Protein AF-A0A4R0EH56-F1 (afdb_monomer)

Nearest PDB structures (foldseek):
  8k91-assembly1_C  TM=1.411E-01  e=9.476E+00  Meiothermus taiwanensis

Radius of gyration: 41.09 Å; Cα contacts (8 Å, |Δi|>4): 350; chains: 1; bounding box: 94×32×129 Å

pLDDT: mean 76.2, std 16.35, range [24.86, 93.75]

Structure (mmCIF, N/CA/C/O backbone):
data_AF-A0A4R0EH56-F1
#
_entry.id   AF-A0A4R0EH56-F1
#
loop_
_atom_site.group_PDB
_atom_site.id
_atom_site.type_symbol
_atom_site.label_atom_id
_atom_site.label_alt_id
_atom_site.label_comp_id
_atom_site.label_asym_id
_atom_site.label_entity_id
_atom_site.label_seq_id
_atom_site.pdbx_PDB_ins_code
_atom_site.Cartn_x
_atom_site.Cartn_y
_atom_site.Cartn_z
_atom_site.occupancy
_atom_site.B_iso_or_equiv
_atom_site.auth_seq_id
_atom_site.auth_comp_id
_atom_site.auth_asym_id
_atom_site.auth_atom_id
_atom_site.pdbx_PDB_model_num
ATOM 1 N N . MET A 1 1 ? 21.969 -3.344 -15.109 1.00 51.19 1 MET A N 1
ATOM 2 C CA . MET A 1 1 ? 21.146 -2.215 -14.640 1.00 51.19 1 MET A CA 1
ATOM 3 C C . MET A 1 1 ? 19.676 -2.593 -14.790 1.00 51.19 1 MET A C 1
ATOM 5 O O . MET A 1 1 ? 19.322 -3.182 -15.811 1.00 51.19 1 MET A O 1
ATOM 9 N N . THR A 1 2 ? 18.851 -2.315 -13.783 1.00 55.94 2 THR A N 1
ATOM 10 C CA . THR A 1 2 ? 17.400 -2.567 -13.771 1.00 55.94 2 THR A CA 1
ATOM 11 C C . THR A 1 2 ? 16.676 -1.237 -13.638 1.00 55.94 2 THR A C 1
ATOM 13 O O . THR A 1 2 ? 16.982 -0.470 -12.726 1.00 55.94 2 THR A O 1
ATOM 16 N N . CYS A 1 3 ? 15.717 -0.958 -14.518 1.00 57.75 3 CYS A N 1
ATOM 17 C CA . CYS A 1 3 ? 15.003 0.313 -14.531 1.00 57.75 3 CYS A CA 1
ATOM 18 C C . CYS A 1 3 ? 13.490 0.114 -14.465 1.00 57.75 3 CYS A C 1
ATOM 20 O O . CYS A 1 3 ? 12.947 -0.791 -15.097 1.00 57.75 3 CYS A O 1
ATOM 22 N N . LEU A 1 4 ? 12.807 0.979 -13.720 1.00 59.38 4 LEU A N 1
ATOM 23 C CA . LEU A 1 4 ? 11.354 0.958 -13.556 1.00 59.38 4 LEU A CA 1
ATOM 24 C C . LEU A 1 4 ? 10.725 2.174 -14.241 1.00 59.38 4 LEU A C 1
ATOM 26 O O . LEU A 1 4 ? 11.139 3.314 -14.003 1.00 59.38 4 LEU A O 1
ATOM 30 N N . VAL A 1 5 ? 9.6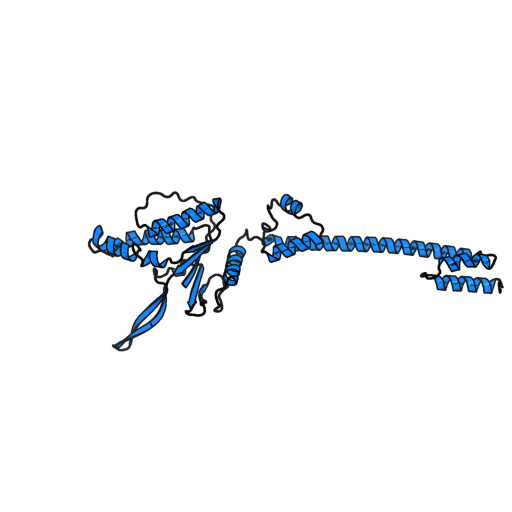96 1.939 -15.054 1.00 50.88 5 VAL A N 1
ATOM 31 C CA . VAL A 1 5 ? 8.868 2.987 -15.670 1.00 50.88 5 VAL A CA 1
ATOM 32 C C . VAL A 1 5 ? 7.534 3.083 -14.935 1.00 50.88 5 VAL A C 1
ATOM 34 O O . VAL A 1 5 ? 6.801 2.095 -14.850 1.00 50.88 5 VAL A O 1
ATOM 37 N N . ARG A 1 6 ? 7.189 4.280 -14.443 1.00 47.25 6 ARG A N 1
ATOM 38 C CA . ARG A 1 6 ? 5.833 4.587 -13.977 1.00 47.25 6 ARG A CA 1
ATOM 39 C C . ARG A 1 6 ? 4.971 5.029 -15.172 1.00 47.25 6 ARG A C 1
ATOM 41 O O . ARG A 1 6 ? 5.315 6.029 -15.799 1.00 47.25 6 ARG A O 1
ATOM 48 N N . PRO A 1 7 ? 3.850 4.353 -15.465 1.00 46.38 7 PRO A N 1
ATOM 49 C CA . PRO A 1 7 ? 2.963 4.757 -16.549 1.00 46.38 7 PRO A CA 1
ATOM 50 C C . PRO A 1 7 ? 2.202 6.056 -16.231 1.00 46.38 7 PRO A C 1
ATOM 52 O O . PRO A 1 7 ? 1.695 6.232 -15.117 1.00 46.38 7 PRO A O 1
ATOM 55 N N . PHE A 1 8 ? 2.069 6.954 -17.214 1.00 34.47 8 PHE A N 1
ATOM 56 C CA . PHE A 1 8 ? 1.194 8.130 -17.115 1.00 34.47 8 PHE A CA 1
ATOM 57 C C . PHE A 1 8 ? -0.261 7.698 -17.362 1.00 34.47 8 PHE A C 1
ATOM 59 O O . PHE A 1 8 ? -0.627 7.325 -18.475 1.00 34.47 8 PHE A O 1
ATOM 66 N N . ARG A 1 9 ? -1.110 7.711 -16.324 1.00 43.53 9 ARG A N 1
ATOM 67 C CA . ARG A 1 9 ? -2.535 7.353 -16.456 1.00 43.53 9 ARG A CA 1
ATOM 68 C C . ARG A 1 9 ? -3.323 8.514 -17.077 1.00 43.53 9 ARG A C 1
ATOM 70 O O . ARG A 1 9 ? -3.865 9.343 -16.354 1.00 43.53 9 ARG A O 1
ATOM 77 N N . SER A 1 10 ? -3.401 8.567 -18.405 1.00 30.28 10 SER A N 1
ATOM 78 C CA . SER A 1 10 ? -4.403 9.365 -19.128 1.00 30.28 10 SER A CA 1
ATOM 79 C C . SER A 1 10 ? -5.637 8.508 -19.468 1.00 30.28 10 SER A C 1
ATOM 81 O O . SER A 1 10 ? -5.535 7.276 -19.514 1.00 30.28 10 SER A O 1
ATOM 83 N N . PRO A 1 11 ? -6.826 9.109 -19.676 1.00 30.41 11 PRO A N 1
ATOM 84 C CA . PRO A 1 11 ? -7.985 8.369 -20.156 1.00 30.41 11 PRO A CA 1
ATOM 85 C C . PRO A 1 11 ? -7.694 7.813 -21.556 1.00 30.41 11 PRO A C 1
ATOM 87 O O . PRO A 1 11 ? -7.242 8.523 -22.452 1.00 30.41 11 PRO A O 1
ATOM 90 N N . VAL A 1 12 ? -7.926 6.509 -21.684 1.00 32.41 12 VAL A N 1
ATOM 91 C CA . VAL A 1 12 ? -7.619 5.627 -22.814 1.00 32.41 12 VAL A CA 1
ATOM 92 C C . VAL A 1 12 ? -7.843 6.292 -24.178 1.00 32.41 12 VAL A C 1
ATOM 94 O O . VAL A 1 12 ? -8.980 6.485 -24.602 1.00 32.41 12 VAL A O 1
ATOM 97 N N . SER A 1 13 ? -6.760 6.547 -24.916 1.00 26.34 13 SER A N 1
ATOM 98 C CA . SER A 1 13 ? -6.805 6.705 -26.369 1.00 26.34 13 SER A CA 1
ATOM 99 C C . SER A 1 13 ? -6.272 5.424 -27.016 1.00 26.34 13 SER A C 1
ATOM 101 O O . SER A 1 13 ? -5.099 5.066 -26.928 1.00 26.34 13 SER A O 1
ATOM 103 N N . THR A 1 14 ? -7.167 4.664 -27.641 1.00 27.64 14 THR A N 1
ATOM 104 C CA . THR A 1 14 ? -6.808 3.491 -28.445 1.00 27.64 14 THR A CA 1
ATOM 105 C C . THR A 1 14 ? -6.017 3.933 -29.673 1.00 27.64 14 THR A C 1
ATOM 107 O O . THR A 1 14 ? -6.591 4.444 -30.636 1.00 27.64 14 THR A O 1
ATOM 110 N N . ILE A 1 15 ? -4.704 3.714 -29.659 1.00 31.41 15 ILE A N 1
ATOM 111 C CA . ILE A 1 15 ? -3.846 3.893 -30.832 1.00 31.41 15 ILE A CA 1
ATOM 112 C C . ILE A 1 15 ? -4.080 2.696 -31.766 1.00 31.41 15 ILE A C 1
ATOM 114 O O . ILE A 1 15 ? -3.728 1.561 -31.442 1.00 31.41 15 ILE A O 1
ATOM 118 N N . LYS A 1 16 ? -4.713 2.930 -32.924 1.00 24.86 16 LYS A N 1
ATOM 119 C CA . LYS A 1 16 ? -4.847 1.915 -33.983 1.00 24.86 16 LYS A CA 1
ATOM 120 C C . LYS A 1 16 ? -3.478 1.656 -34.632 1.00 24.86 16 LYS A C 1
ATOM 122 O O . LYS A 1 16 ? -2.784 2.618 -34.959 1.00 24.86 16 LYS A O 1
ATOM 127 N N . PRO A 1 17 ? -3.100 0.393 -34.896 1.00 28.66 17 PRO A N 1
ATOM 128 C CA . PRO A 1 17 ? -1.851 0.079 -35.577 1.00 28.66 17 PRO A CA 1
ATOM 129 C C . PRO A 1 17 ? -2.003 0.330 -37.084 1.00 28.66 17 PRO A C 1
ATOM 131 O O . PRO A 1 17 ? -2.461 -0.540 -37.822 1.00 28.66 17 PRO A O 1
ATOM 134 N N . SER A 1 18 ? -1.633 1.518 -37.565 1.00 27.64 18 SER A N 1
ATOM 135 C CA . SER A 1 18 ? -1.493 1.780 -39.002 1.00 27.64 18 SER A CA 1
ATOM 136 C C . SER A 1 18 ? -0.032 1.649 -39.439 1.00 27.64 18 SER A C 1
ATOM 138 O O . SER A 1 18 ? 0.823 2.419 -39.011 1.00 27.64 18 SER A O 1
ATOM 140 N N . SER A 1 19 ? 0.208 0.647 -40.294 1.00 36.31 19 SER A N 1
ATOM 141 C CA . SER A 1 19 ? 1.318 0.493 -41.252 1.00 36.31 19 SER A CA 1
ATOM 142 C C . SER A 1 19 ? 2.729 0.893 -40.788 1.00 36.31 19 SER A C 1
ATOM 144 O O . SER A 1 19 ? 3.153 2.026 -41.000 1.00 36.31 19 SER A O 1
ATOM 146 N N . ILE A 1 20 ? 3.512 -0.059 -40.260 1.00 35.50 20 ILE A N 1
ATOM 147 C CA . ILE A 1 20 ? 4.963 0.124 -40.069 1.00 35.50 20 ILE A CA 1
ATOM 148 C C . ILE A 1 20 ? 5.715 -1.138 -40.512 1.00 35.50 20 ILE A C 1
ATOM 150 O O . ILE A 1 20 ? 5.535 -2.236 -39.973 1.00 35.50 20 ILE A O 1
ATOM 154 N N . SER A 1 21 ? 6.544 -0.976 -41.540 1.00 43.16 21 SER A N 1
ATOM 155 C CA . SER A 1 21 ? 7.542 -1.939 -42.001 1.00 43.16 21 SER A CA 1
ATOM 156 C C . SER A 1 21 ? 8.877 -1.602 -41.337 1.00 43.16 21 SER A C 1
ATOM 158 O O . SER A 1 21 ? 9.405 -0.540 -41.646 1.00 43.16 21 SER A O 1
ATOM 160 N N . SER A 1 22 ? 9.382 -2.465 -40.438 1.00 42.50 22 SER A N 1
ATOM 161 C CA . SER A 1 22 ? 10.806 -2.700 -40.081 1.00 42.50 22 SER A CA 1
ATOM 162 C C . SER A 1 22 ? 10.930 -3.635 -38.854 1.00 42.50 22 SER A C 1
ATOM 164 O O . SER A 1 22 ? 10.062 -3.617 -37.989 1.00 42.50 22 SER A O 1
ATOM 166 N N . SER A 1 23 ? 11.974 -4.484 -38.874 1.00 46.00 23 SER A N 1
ATOM 167 C CA . SER A 1 23 ? 12.509 -5.494 -37.918 1.00 46.00 23 SER A CA 1
ATOM 168 C C . SER A 1 23 ? 11.592 -6.294 -36.950 1.00 46.00 23 SER A C 1
ATOM 170 O O . SER A 1 23 ? 10.661 -5.806 -36.310 1.00 46.00 23 SER A O 1
ATOM 172 N N . ILE A 1 24 ? 11.911 -7.589 -36.796 1.00 47.19 24 ILE A N 1
ATOM 173 C CA . ILE A 1 24 ? 11.185 -8.563 -35.953 1.00 47.19 24 ILE A CA 1
ATOM 174 C C . ILE A 1 24 ? 11.234 -8.203 -34.459 1.00 47.19 24 ILE A C 1
ATOM 176 O O . ILE A 1 24 ? 10.255 -8.449 -33.756 1.00 47.19 24 ILE A O 1
ATOM 180 N N . ILE A 1 25 ? 12.320 -7.597 -33.971 1.00 48.44 25 ILE A N 1
ATOM 181 C CA . ILE A 1 25 ? 12.493 -7.258 -32.547 1.00 48.44 25 ILE A CA 1
ATOM 182 C C . ILE A 1 25 ? 11.561 -6.112 -32.151 1.00 48.44 25 ILE A C 1
ATOM 184 O O . ILE A 1 25 ? 10.775 -6.266 -31.214 1.00 48.44 25 ILE A O 1
ATOM 188 N N . PHE A 1 26 ? 11.549 -5.021 -32.925 1.00 46.97 26 PHE A N 1
ATOM 189 C CA . PHE A 1 26 ? 10.624 -3.906 -32.708 1.00 46.97 26 PHE A CA 1
ATOM 190 C C . PHE A 1 26 ? 9.174 -4.370 -32.760 1.00 46.97 26 PHE A C 1
ATOM 192 O O . PHE A 1 26 ? 8.401 -4.070 -31.853 1.00 46.97 26 PHE A O 1
ATOM 199 N N . ARG A 1 27 ? 8.806 -5.180 -33.762 1.00 53.34 27 ARG A N 1
ATOM 200 C CA . ARG A 1 27 ? 7.454 -5.750 -33.843 1.00 53.34 27 ARG A CA 1
ATOM 201 C C . ARG A 1 27 ? 7.127 -6.651 -32.665 1.00 53.34 27 ARG A C 1
ATOM 203 O O . ARG A 1 27 ? 6.012 -6.570 -32.174 1.00 53.34 27 ARG A O 1
ATOM 210 N N . THR A 1 28 ? 8.042 -7.500 -32.212 1.00 51.28 28 THR A N 1
ATOM 211 C CA . THR A 1 28 ? 7.757 -8.456 -31.133 1.00 51.28 28 THR A CA 1
ATOM 212 C C . THR A 1 28 ? 7.597 -7.741 -29.801 1.00 51.28 28 THR A C 1
ATOM 214 O O . THR A 1 28 ? 6.646 -8.028 -29.082 1.00 51.28 28 THR A O 1
ATOM 217 N N . VAL A 1 29 ? 8.445 -6.758 -29.492 1.00 52.50 29 VAL A N 1
ATOM 218 C CA . VAL A 1 29 ? 8.363 -6.039 -28.216 1.00 52.50 29 VAL A CA 1
ATOM 219 C C . VAL A 1 29 ? 7.243 -4.998 -28.228 1.00 52.50 29 VAL A C 1
ATOM 221 O O . VAL A 1 29 ? 6.456 -4.972 -27.288 1.00 52.50 29 VAL A O 1
ATOM 224 N N . LEU A 1 30 ? 7.059 -4.225 -29.307 1.00 52.34 30 LEU A N 1
ATOM 225 C CA . LEU A 1 30 ? 5.918 -3.303 -29.429 1.00 52.34 30 LEU A CA 1
ATOM 226 C C . LEU A 1 30 ? 4.586 -4.050 -29.455 1.00 52.34 30 LEU A C 1
ATOM 228 O O . LEU A 1 30 ? 3.628 -3.609 -28.825 1.00 52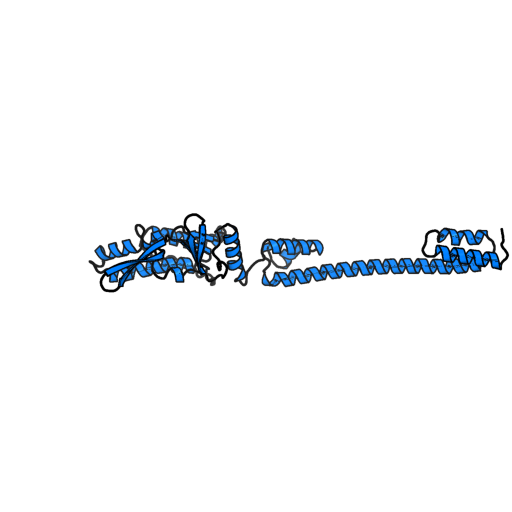.34 30 LEU A O 1
ATOM 232 N N . ARG A 1 31 ? 4.512 -5.200 -30.139 1.00 52.78 31 ARG A N 1
ATOM 233 C CA . ARG A 1 31 ? 3.318 -6.050 -30.103 1.00 52.78 31 ARG A CA 1
ATOM 234 C C . ARG A 1 31 ? 3.138 -6.643 -28.718 1.00 52.78 31 ARG A C 1
ATOM 236 O O . ARG A 1 31 ? 2.013 -6.634 -28.263 1.00 52.78 31 ARG A O 1
ATOM 243 N N . SER A 1 32 ? 4.182 -7.075 -28.016 1.00 49.53 32 SER A N 1
ATOM 244 C CA . SER A 1 32 ? 4.057 -7.550 -26.632 1.00 49.53 32 SER A CA 1
ATOM 245 C C . SER A 1 32 ? 3.608 -6.448 -25.674 1.00 49.53 32 SER A C 1
ATOM 247 O O . SER A 1 32 ? 2.714 -6.699 -24.878 1.00 49.53 32 SER A O 1
ATOM 249 N N . ILE A 1 33 ? 4.125 -5.222 -25.771 1.00 52.16 33 ILE A N 1
ATOM 250 C CA . ILE A 1 33 ? 3.709 -4.082 -24.934 1.00 52.16 33 ILE A CA 1
ATOM 251 C C . ILE A 1 33 ? 2.271 -3.661 -25.270 1.00 52.16 33 ILE A C 1
ATOM 253 O O . ILE A 1 33 ? 1.435 -3.541 -24.376 1.00 52.16 33 ILE A O 1
ATOM 257 N N . SER A 1 34 ? 1.948 -3.515 -26.558 1.00 49.22 34 SER A N 1
ATOM 258 C CA . SER A 1 34 ? 0.603 -3.164 -27.029 1.00 49.22 34 SER A CA 1
ATOM 259 C C . SER A 1 34 ? -0.420 -4.249 -26.669 1.00 49.22 34 SER A C 1
ATOM 261 O O . SER A 1 34 ? -1.447 -3.950 -26.064 1.00 49.22 34 SER A O 1
ATOM 263 N N . VAL A 1 35 ? -0.102 -5.523 -26.923 1.00 48.88 35 VAL A N 1
ATOM 264 C CA . VAL A 1 35 ? -0.938 -6.679 -26.567 1.00 48.88 35 VAL A CA 1
ATOM 265 C C . VAL A 1 35 ? -1.058 -6.831 -25.057 1.00 48.88 35 VAL A C 1
ATOM 267 O O . VAL A 1 35 ? -2.138 -7.184 -24.609 1.00 48.88 35 VAL A O 1
ATOM 270 N N . SER A 1 36 ? -0.027 -6.545 -24.259 1.00 43.75 36 SER A N 1
ATOM 271 C CA . SER A 1 36 ? -0.112 -6.604 -22.790 1.00 43.75 36 SER A CA 1
ATOM 272 C C . SER A 1 36 ? -0.978 -5.479 -22.227 1.00 43.75 36 SER A C 1
ATOM 274 O O . SER A 1 36 ? -1.782 -5.724 -21.333 1.00 43.75 36 SER A O 1
ATOM 276 N N . SER A 1 37 ? -0.900 -4.274 -22.800 1.00 44.66 37 SER A N 1
ATOM 277 C CA . SER A 1 37 ? -1.761 -3.149 -22.416 1.00 44.66 37 SER A CA 1
ATOM 278 C C . SER A 1 37 ? -3.232 -3.419 -22.780 1.00 44.66 37 SER A C 1
ATOM 280 O O . SER A 1 37 ? -4.123 -3.171 -21.973 1.00 44.66 37 SER A O 1
ATOM 282 N N . THR A 1 38 ? -3.507 -4.038 -23.938 1.00 37.12 38 THR A N 1
ATOM 283 C CA . THR A 1 38 ? -4.860 -4.507 -24.305 1.00 37.12 38 THR A CA 1
ATOM 284 C C . THR A 1 38 ? -5.299 -5.739 -23.497 1.00 37.12 38 THR A C 1
ATOM 286 O O . THR A 1 38 ? -6.466 -5.854 -23.135 1.00 37.12 38 THR A O 1
ATOM 289 N N . ARG A 1 39 ? -4.382 -6.653 -23.153 1.00 33.47 39 ARG A N 1
ATOM 290 C CA . ARG A 1 39 ? -4.655 -7.844 -22.330 1.00 33.47 39 ARG A CA 1
ATOM 291 C C . ARG A 1 39 ? -4.795 -7.536 -20.850 1.00 33.47 39 ARG A C 1
ATOM 293 O O . ARG A 1 39 ? -5.360 -8.369 -20.160 1.00 33.47 39 ARG A O 1
ATOM 300 N N . ARG A 1 40 ? -4.388 -6.372 -20.341 1.00 39.69 40 ARG A N 1
ATOM 301 C CA . ARG A 1 40 ? -4.776 -5.944 -18.987 1.00 39.69 40 ARG A CA 1
ATOM 302 C C . ARG A 1 40 ? -6.302 -5.933 -18.834 1.00 39.69 40 ARG A C 1
ATOM 304 O O . ARG A 1 40 ? -6.804 -6.323 -17.789 1.00 39.69 40 ARG A O 1
ATOM 311 N N . ALA A 1 41 ? -7.026 -5.598 -19.904 1.00 39.50 41 ALA A N 1
ATOM 312 C CA . ALA A 1 41 ? -8.485 -5.658 -19.940 1.00 39.50 41 ALA A CA 1
ATOM 313 C C . ALA A 1 41 ? -9.061 -7.091 -20.024 1.00 39.50 41 ALA A C 1
ATOM 315 O O . ALA A 1 41 ? -10.264 -7.254 -19.871 1.00 39.50 41 ALA A O 1
ATOM 316 N N . ILE A 1 42 ? -8.236 -8.120 -20.280 1.00 32.38 42 ILE A N 1
ATOM 317 C CA . ILE A 1 42 ? -8.688 -9.498 -20.572 1.00 32.38 42 ILE A CA 1
ATOM 318 C C . ILE A 1 42 ? -8.088 -10.552 -19.610 1.00 32.38 42 ILE A C 1
ATOM 320 O O . ILE A 1 42 ? -8.739 -11.547 -19.322 1.00 32.38 42 ILE A O 1
ATOM 324 N N . LEU A 1 43 ? -6.862 -10.361 -19.108 1.00 37.56 43 LEU A N 1
ATOM 325 C CA . LEU A 1 43 ? -6.073 -11.332 -18.326 1.00 37.56 43 LEU A CA 1
ATOM 326 C C . LEU A 1 43 ? -5.494 -10.759 -17.014 1.00 37.56 43 LEU A C 1
ATOM 328 O O . LEU A 1 43 ? -4.842 -11.490 -16.278 1.00 37.56 43 LEU A O 1
ATOM 332 N N . GLY A 1 44 ? -5.688 -9.468 -16.717 1.00 50.88 44 GLY A N 1
ATOM 333 C CA . GLY A 1 44 ? -5.353 -8.888 -15.406 1.00 50.88 44 GLY A CA 1
ATOM 334 C C . GLY A 1 44 ? -3.864 -8.671 -15.092 1.00 50.88 44 GLY A C 1
ATOM 335 O O . GLY A 1 44 ? -3.537 -8.331 -13.960 1.00 50.88 44 GLY A O 1
ATOM 336 N N . TYR A 1 45 ? -2.944 -8.821 -16.053 1.00 55.16 45 TYR A N 1
ATOM 337 C CA . TYR A 1 45 ? -1.517 -8.563 -15.805 1.00 55.16 45 TYR A CA 1
ATOM 338 C C . TYR A 1 45 ? -1.246 -7.084 -15.478 1.00 55.16 45 TYR A C 1
ATOM 340 O O . TYR A 1 45 ? -1.625 -6.188 -16.236 1.00 55.16 45 TYR A O 1
ATOM 348 N N . THR A 1 46 ? -0.560 -6.831 -14.361 1.00 66.62 46 THR A N 1
ATOM 349 C CA . THR A 1 46 ? -0.259 -5.482 -13.841 1.00 66.62 46 THR A CA 1
ATOM 350 C C . THR A 1 46 ? 1.182 -5.032 -14.097 1.00 66.62 46 THR A C 1
ATOM 352 O O . THR A 1 46 ? 1.440 -3.826 -14.143 1.00 66.62 46 THR A O 1
ATOM 355 N N . THR A 1 47 ? 2.098 -5.983 -14.315 1.00 75.19 47 THR A N 1
ATOM 356 C CA . THR A 1 47 ? 3.542 -5.745 -14.459 1.00 75.19 47 THR A CA 1
ATOM 357 C C . THR A 1 47 ? 4.138 -6.605 -15.575 1.00 75.19 47 THR A C 1
ATOM 359 O O . THR A 1 47 ? 3.799 -7.781 -15.700 1.00 75.19 47 THR A O 1
ATOM 362 N N . VAL A 1 48 ? 5.047 -6.034 -16.369 1.00 82.44 48 VAL A N 1
ATOM 363 C CA . VAL A 1 48 ? 5.845 -6.729 -17.393 1.00 82.44 48 VAL A CA 1
ATOM 364 C C . VAL A 1 48 ? 7.330 -6.503 -17.131 1.00 82.44 48 VAL A C 1
ATOM 366 O O . VAL A 1 48 ? 7.746 -5.390 -16.813 1.00 82.44 48 VAL A O 1
ATOM 369 N N . ILE A 1 49 ? 8.127 -7.560 -17.295 1.00 84.06 49 ILE A N 1
ATOM 370 C CA . ILE A 1 49 ? 9.588 -7.505 -17.225 1.00 84.06 49 ILE A CA 1
ATOM 371 C C . ILE A 1 49 ? 10.151 -7.703 -18.636 1.00 84.06 49 ILE A C 1
ATOM 373 O O . ILE A 1 49 ? 9.833 -8.693 -19.295 1.00 84.06 49 ILE A O 1
ATOM 377 N N . LEU A 1 50 ? 10.968 -6.760 -19.105 1.00 84.00 50 LEU A N 1
ATOM 378 C CA . LEU A 1 50 ? 11.681 -6.816 -20.380 1.00 84.00 50 LEU A CA 1
ATOM 379 C C . LEU A 1 50 ? 13.170 -7.046 -20.118 1.00 84.00 50 LEU A C 1
ATOM 381 O O . LEU A 1 50 ? 13.899 -6.114 -19.777 1.00 84.00 50 LEU A O 1
ATOM 385 N N . ASP A 1 51 ? 13.612 -8.286 -20.302 1.00 83.44 51 ASP A N 1
ATOM 386 C CA . ASP A 1 51 ? 15.008 -8.687 -20.142 1.00 83.44 51 ASP A CA 1
ATOM 387 C C . ASP A 1 51 ? 15.583 -9.186 -21.479 1.00 83.44 51 ASP A C 1
ATOM 389 O O . ASP A 1 51 ? 15.208 -10.255 -21.953 1.00 83.44 51 ASP A O 1
ATOM 393 N N . SER A 1 52 ? 16.422 -8.436 -22.201 1.00 82.44 52 SER A N 1
ATOM 394 C CA . SER A 1 52 ? 16.927 -7.073 -21.947 1.00 82.44 52 SER A CA 1
ATOM 395 C C . SER A 1 52 ? 16.697 -6.162 -23.148 1.00 82.44 52 SER A C 1
ATOM 397 O O . SER A 1 52 ? 16.716 -6.608 -24.300 1.00 82.44 52 SER A O 1
ATOM 399 N N . ILE A 1 53 ? 16.554 -4.860 -22.896 1.00 86.69 53 ILE A N 1
ATOM 400 C CA . ILE A 1 53 ? 16.342 -3.866 -23.960 1.00 86.69 53 ILE A CA 1
ATOM 401 C C . ILE A 1 53 ? 17.623 -3.537 -24.737 1.00 86.69 53 ILE A C 1
ATOM 403 O O . ILE A 1 53 ? 17.563 -2.873 -25.764 1.00 86.69 53 ILE A O 1
ATOM 407 N N . THR A 1 54 ? 18.792 -4.011 -24.299 1.00 84.94 54 THR A N 1
ATOM 408 C CA . THR A 1 54 ? 20.071 -3.799 -25.003 1.00 84.94 54 THR A CA 1
ATOM 409 C C . THR A 1 54 ? 20.026 -4.306 -26.450 1.00 84.94 54 THR A C 1
ATOM 411 O O . THR A 1 54 ? 20.585 -3.676 -27.345 1.00 84.94 54 THR A O 1
ATOM 414 N N . HIS A 1 55 ? 19.295 -5.395 -26.708 1.00 83.50 55 HIS A N 1
ATOM 415 C CA . HIS A 1 55 ? 19.174 -5.979 -28.046 1.00 83.50 55 HIS A CA 1
ATOM 416 C C . HIS A 1 55 ? 18.444 -5.077 -29.050 1.00 83.50 55 HIS A C 1
ATOM 418 O O . HIS A 1 55 ? 18.669 -5.206 -30.249 1.00 83.50 55 HIS A O 1
ATOM 424 N N . GLU A 1 56 ? 17.596 -4.158 -28.585 1.00 87.31 56 GLU A N 1
ATOM 425 C CA . GLU A 1 56 ? 16.942 -3.179 -29.460 1.00 87.31 56 GLU A CA 1
ATOM 426 C C . GLU A 1 56 ? 17.944 -2.151 -30.014 1.00 87.31 56 GLU A C 1
ATOM 428 O O . GLU A 1 56 ? 17.774 -1.669 -31.135 1.00 87.31 56 GLU A O 1
ATOM 433 N N . TRP A 1 57 ? 19.035 -1.881 -29.292 1.00 86.12 57 TRP A N 1
ATOM 434 C CA . TRP A 1 57 ? 20.054 -0.919 -29.703 1.00 86.12 57 TRP A CA 1
ATOM 435 C C . TRP A 1 57 ? 21.225 -1.567 -30.437 1.00 86.12 57 TRP A C 1
ATOM 437 O O . TRP A 1 57 ? 21.484 -1.223 -31.592 1.00 86.12 57 TRP A O 1
ATOM 447 N N . SER A 1 58 ? 21.916 -2.512 -29.790 1.00 84.12 58 SER A N 1
ATOM 448 C CA . SER A 1 58 ? 23.147 -3.134 -30.304 1.00 84.12 58 SER A CA 1
ATOM 449 C C . SER A 1 58 ? 22.984 -4.582 -30.773 1.00 84.12 58 SER A C 1
ATOM 451 O O . SER A 1 58 ? 23.954 -5.180 -31.235 1.00 84.12 58 SER A O 1
ATOM 453 N N . GLY A 1 59 ? 21.784 -5.156 -30.659 1.00 80.94 59 GLY A N 1
ATOM 454 C CA . GLY A 1 59 ? 21.502 -6.517 -31.113 1.00 80.94 59 GLY A CA 1
ATOM 455 C C . GLY A 1 59 ? 21.318 -6.634 -32.628 1.00 80.94 59 GLY A C 1
ATOM 456 O O . GLY A 1 59 ? 21.264 -5.640 -33.354 1.00 80.94 59 GLY A O 1
ATOM 457 N N . VAL A 1 60 ? 21.170 -7.879 -33.089 1.00 76.38 60 VAL A N 1
ATOM 458 C CA . VAL A 1 60 ? 20.915 -8.194 -34.501 1.00 76.38 60 VAL A CA 1
ATOM 459 C C . VAL A 1 60 ? 19.568 -7.618 -34.929 1.00 76.38 60 VAL A C 1
ATOM 461 O O . VAL A 1 60 ? 18.534 -7.943 -34.347 1.00 76.38 60 VAL A O 1
ATOM 464 N N . GLY A 1 61 ? 19.563 -6.765 -35.948 1.00 77.56 61 GLY A N 1
ATOM 465 C CA . GLY A 1 61 ? 18.390 -5.992 -36.347 1.00 77.56 61 GLY A CA 1
ATOM 466 C C . GLY A 1 61 ? 18.003 -4.893 -35.352 1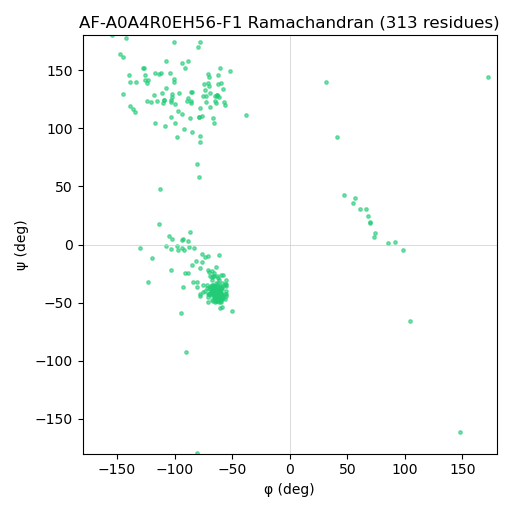.00 77.56 61 GLY A C 1
ATOM 467 O O . GLY A 1 61 ? 16.857 -4.449 -35.381 1.00 77.56 61 GLY A O 1
ATOM 468 N N . GLY A 1 62 ? 18.915 -4.477 -34.472 1.00 81.81 62 GLY A N 1
ATOM 469 C CA . GLY A 1 62 ? 18.774 -3.308 -33.608 1.00 81.81 62 GLY A CA 1
ATOM 470 C C . GLY A 1 62 ? 19.101 -1.997 -34.328 1.00 81.81 62 GLY A C 1
ATOM 471 O O . GLY A 1 62 ? 19.443 -1.975 -35.514 1.00 81.81 62 GLY A O 1
ATOM 472 N N . CYS A 1 63 ? 19.010 -0.883 -33.604 1.00 84.69 63 CYS A N 1
ATOM 473 C CA . CYS A 1 63 ? 19.209 0.459 -34.155 1.00 84.69 63 CYS A CA 1
ATOM 474 C C . CYS A 1 63 ? 20.561 0.625 -34.868 1.00 84.69 63 CYS A C 1
ATOM 476 O O . CYS A 1 63 ? 20.605 1.193 -35.960 1.00 84.69 63 CYS A O 1
ATOM 478 N N . LEU A 1 64 ? 21.656 0.108 -34.298 1.00 85.12 64 LEU A N 1
ATOM 479 C CA . LEU A 1 64 ? 22.994 0.253 -34.885 1.00 85.12 64 LEU A CA 1
ATOM 480 C C . LEU A 1 64 ? 23.135 -0.478 -36.229 1.00 85.12 64 LEU A C 1
ATOM 482 O O . LEU A 1 64 ? 23.663 0.095 -37.183 1.00 85.12 64 LEU A O 1
ATOM 486 N N . GLU A 1 65 ? 22.622 -1.706 -36.337 1.00 85.56 65 GLU A N 1
ATOM 487 C CA . GLU A 1 65 ? 22.638 -2.454 -37.600 1.00 85.56 65 GLU A CA 1
ATOM 488 C C . GLU A 1 65 ? 21.698 -1.841 -38.642 1.00 85.56 65 GLU A C 1
ATOM 490 O O . GLU A 1 65 ? 22.039 -1.797 -39.825 1.00 85.56 65 GLU A O 1
ATOM 495 N N . MET A 1 66 ? 20.538 -1.317 -38.227 1.00 83.81 66 MET A N 1
ATOM 496 C CA . MET A 1 66 ? 19.634 -0.612 -39.141 1.00 83.81 66 MET A CA 1
ATOM 497 C C . MET A 1 66 ? 20.285 0.636 -39.731 1.00 83.81 66 MET A C 1
AT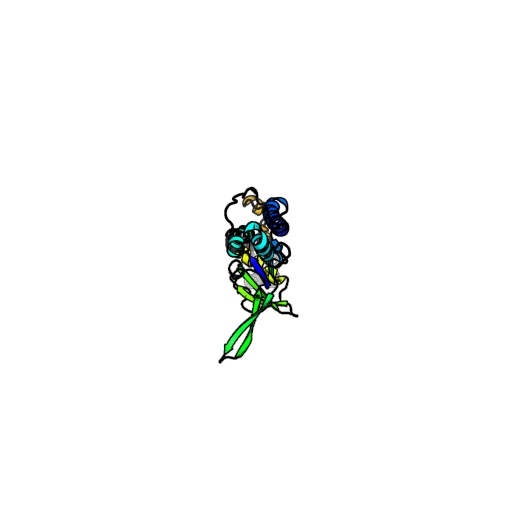OM 499 O O . MET A 1 66 ? 20.164 0.873 -40.933 1.00 83.81 66 MET A O 1
ATOM 503 N N . VAL A 1 67 ? 20.994 1.419 -38.912 1.00 85.25 67 VAL A N 1
ATOM 504 C CA . VAL A 1 67 ? 21.729 2.597 -39.388 1.00 85.25 67 VAL A CA 1
ATOM 505 C C . VAL A 1 67 ? 22.806 2.195 -40.393 1.00 85.25 67 VAL A C 1
ATOM 507 O O . VAL A 1 67 ? 22.911 2.829 -41.443 1.00 85.25 67 VAL A O 1
ATOM 510 N N . ASP A 1 68 ? 23.572 1.137 -40.116 1.00 84.88 68 ASP A N 1
ATOM 511 C CA . ASP A 1 68 ? 24.616 0.650 -41.026 1.00 84.88 68 ASP A CA 1
ATOM 512 C C . ASP A 1 68 ? 24.029 0.128 -42.351 1.00 84.88 68 ASP A C 1
ATOM 514 O O . ASP A 1 68 ? 24.494 0.496 -43.433 1.00 84.88 68 ASP A O 1
ATOM 518 N N . ALA A 1 69 ? 22.946 -0.652 -42.292 1.00 83.25 69 ALA A N 1
ATOM 519 C CA . ALA A 1 69 ? 22.263 -1.179 -43.472 1.00 83.25 69 ALA A CA 1
ATOM 520 C C . ALA A 1 69 ? 21.632 -0.069 -44.334 1.00 83.25 69 ALA A C 1
ATOM 522 O O . ALA A 1 69 ? 21.786 -0.061 -45.560 1.00 83.25 69 ALA A O 1
ATOM 523 N N . LEU A 1 70 ? 20.952 0.898 -43.710 1.00 81.94 70 LEU A N 1
ATOM 524 C CA . LEU A 1 70 ? 20.364 2.051 -44.401 1.00 81.94 70 LEU A CA 1
ATOM 525 C C . LEU A 1 70 ? 21.441 2.980 -44.964 1.00 81.94 70 LEU A C 1
ATOM 527 O O . LEU A 1 70 ? 21.287 3.487 -46.079 1.00 81.94 70 LEU A O 1
ATOM 531 N N . GLY A 1 71 ? 22.533 3.164 -44.221 1.00 80.12 71 GLY A N 1
ATOM 532 C CA . GLY A 1 71 ? 23.711 3.908 -44.646 1.00 80.12 71 GLY A CA 1
ATOM 533 C C . GLY A 1 71 ? 24.324 3.302 -45.903 1.00 80.12 71 GLY A C 1
ATOM 534 O O . GLY A 1 71 ? 24.458 4.003 -46.903 1.00 80.12 71 GLY A O 1
ATOM 535 N N . LYS A 1 72 ? 24.627 1.999 -45.902 1.00 78.88 72 LYS A N 1
ATOM 536 C CA . LYS A 1 72 ? 25.219 1.285 -47.052 1.00 78.88 72 LYS A CA 1
ATOM 537 C C . LYS A 1 72 ? 24.273 1.172 -48.250 1.00 78.88 72 LYS A C 1
ATOM 539 O O . LYS A 1 72 ? 24.731 1.232 -49.387 1.00 78.88 72 LYS A O 1
ATOM 544 N N . GLY A 1 73 ? 22.972 1.019 -48.007 1.00 80.19 73 GLY A N 1
ATOM 545 C CA . GLY A 1 73 ? 21.953 0.885 -49.048 1.00 80.19 73 GLY A CA 1
ATOM 546 C C . GLY A 1 73 ? 21.366 2.225 -49.497 1.00 80.19 73 GLY A C 1
ATOM 547 O O . GLY A 1 73 ? 21.869 2.876 -50.413 1.00 80.19 73 GLY A O 1
ATOM 548 N N . LYS A 1 74 ? 20.258 2.622 -48.854 1.00 73.50 74 LYS A N 1
ATOM 549 C CA . LYS A 1 74 ? 19.378 3.742 -49.248 1.00 73.50 74 LYS A CA 1
ATOM 550 C C . LYS A 1 74 ? 20.109 5.086 -49.321 1.00 73.50 74 LYS A C 1
ATOM 552 O O . LYS A 1 74 ? 19.816 5.887 -50.205 1.00 73.50 74 LYS A O 1
ATOM 557 N N . PHE A 1 75 ? 21.059 5.325 -48.418 1.00 76.56 75 PHE A N 1
ATOM 558 C CA . PHE A 1 75 ? 21.738 6.615 -48.279 1.00 76.56 75 PHE A CA 1
ATOM 559 C C . PHE A 1 75 ? 23.170 6.645 -48.842 1.00 76.56 75 PHE A C 1
ATOM 561 O O . PHE A 1 75 ? 23.852 7.656 -48.679 1.00 76.56 75 PHE A O 1
ATOM 568 N N . LYS A 1 76 ? 23.622 5.584 -49.533 1.00 76.31 76 LYS A N 1
ATOM 569 C CA . LYS A 1 76 ? 24.913 5.514 -50.258 1.00 76.31 76 LYS A CA 1
ATOM 570 C C . LYS A 1 76 ? 26.133 6.018 -49.458 1.00 76.31 76 LYS A C 1
ATOM 572 O O . LYS A 1 76 ? 26.977 6.736 -49.983 1.00 76.31 76 LYS A O 1
ATOM 577 N N . GLY A 1 77 ? 26.216 5.663 -48.181 1.00 70.56 77 GLY A N 1
ATOM 578 C CA . GLY A 1 77 ? 27.290 6.044 -47.260 1.00 70.56 77 GLY A CA 1
ATOM 579 C C . GLY A 1 77 ? 26.970 7.231 -46.348 1.00 70.56 77 GLY A C 1
ATOM 580 O O . GLY A 1 77 ? 27.767 7.531 -45.464 1.00 70.56 77 GLY A O 1
ATOM 581 N N . ASN A 1 78 ? 25.815 7.892 -46.499 1.00 76.88 78 ASN A N 1
ATOM 582 C CA . ASN A 1 78 ? 25.409 8.961 -45.588 1.00 76.88 78 ASN A CA 1
ATOM 583 C C . ASN A 1 78 ? 24.709 8.410 -44.333 1.00 76.88 78 ASN A C 1
ATOM 585 O O . ASN A 1 78 ? 23.496 8.191 -44.308 1.00 76.88 78 ASN A O 1
ATOM 589 N N . THR A 1 79 ? 25.478 8.257 -43.259 1.00 72.81 79 THR A N 1
ATOM 590 C CA . THR A 1 79 ? 24.990 7.807 -41.948 1.00 72.81 79 THR A CA 1
ATOM 591 C C . THR A 1 79 ? 24.024 8.803 -41.302 1.00 72.81 79 THR A C 1
ATOM 593 O O . THR A 1 79 ? 23.151 8.399 -40.540 1.00 72.81 79 THR A O 1
ATOM 596 N N . TRP A 1 80 ? 24.120 10.100 -41.622 1.00 74.69 80 TRP A N 1
ATOM 597 C CA . TRP A 1 80 ? 23.241 11.129 -41.052 1.00 74.69 80 TRP A CA 1
ATOM 598 C C . TRP A 1 80 ? 21.791 10.973 -41.530 1.00 74.69 80 TRP A C 1
ATOM 600 O O . TRP A 1 80 ? 20.860 11.071 -40.734 1.00 74.69 80 TRP A O 1
ATOM 610 N N . GLY A 1 81 ? 21.601 10.639 -42.811 1.00 76.81 81 GLY A N 1
ATOM 611 C CA . GLY A 1 81 ? 20.283 10.316 -43.368 1.00 76.81 81 GLY A CA 1
ATOM 612 C C . GLY A 1 81 ? 19.699 9.011 -42.820 1.00 76.81 81 GLY A C 1
ATOM 613 O O . GLY A 1 81 ? 18.492 8.899 -42.661 1.00 76.81 81 GLY A O 1
ATOM 614 N N . ALA A 1 82 ? 20.536 8.039 -42.454 1.00 82.06 82 ALA A N 1
ATOM 615 C CA . ALA A 1 82 ? 20.062 6.803 -41.832 1.00 82.06 82 ALA A CA 1
ATOM 616 C C . ALA A 1 82 ? 19.502 7.036 -40.414 1.00 82.06 82 ALA A C 1
ATOM 618 O O . ALA A 1 82 ? 18.491 6.440 -40.038 1.00 82.06 82 ALA A O 1
ATOM 619 N N . TRP A 1 83 ? 20.095 7.953 -39.642 1.00 84.25 83 TRP A N 1
ATOM 620 C CA . TRP A 1 83 ? 19.606 8.297 -38.302 1.00 84.25 83 TRP A CA 1
ATOM 621 C C . TRP A 1 83 ? 18.237 8.981 -38.298 1.00 84.25 83 TRP A C 1
ATOM 623 O O . TRP A 1 83 ? 17.510 8.836 -37.311 1.00 84.25 83 TRP A O 1
ATOM 633 N N . SER A 1 84 ? 17.855 9.690 -39.367 1.00 84.44 84 SER A N 1
ATOM 634 C CA . SER A 1 84 ? 16.531 10.325 -39.448 1.00 84.44 84 SER A CA 1
ATOM 635 C C . SER A 1 84 ? 15.387 9.309 -39.544 1.00 84.44 84 SER A C 1
ATOM 637 O O . SER A 1 84 ? 14.273 9.627 -39.141 1.00 84.44 84 SER A O 1
ATOM 639 N N . GLU A 1 85 ? 15.669 8.084 -39.997 1.00 82.44 85 GLU A N 1
ATOM 640 C CA . GLU A 1 85 ? 14.701 6.980 -40.092 1.00 82.44 85 GLU A CA 1
ATOM 641 C C . GLU A 1 85 ? 14.707 6.097 -38.832 1.00 82.44 85 GLU A C 1
ATOM 643 O O . GLU A 1 85 ? 13.657 5.649 -38.379 1.00 82.44 85 GLU A O 1
ATOM 648 N N . VAL A 1 86 ? 15.877 5.875 -38.219 1.00 85.31 86 VAL A N 1
ATOM 649 C CA . VAL A 1 86 ? 16.011 4.996 -37.039 1.00 85.31 86 VAL A CA 1
ATOM 650 C C . VAL A 1 86 ? 15.613 5.697 -35.737 1.00 85.31 86 VAL A C 1
ATOM 652 O O . VAL A 1 86 ? 14.995 5.084 -34.867 1.00 85.31 86 VAL A O 1
ATOM 655 N N . THR A 1 87 ? 15.908 6.994 -35.593 1.00 86.31 87 THR A N 1
ATOM 656 C CA . THR A 1 87 ? 15.570 7.746 -34.369 1.00 86.31 87 THR A CA 1
ATOM 657 C C . THR A 1 87 ? 14.061 7.749 -34.072 1.00 86.31 87 THR A C 1
ATOM 659 O O . THR A 1 87 ? 13.697 7.536 -32.913 1.00 86.31 87 THR A O 1
ATOM 662 N N . PRO A 1 88 ? 13.161 7.945 -35.060 1.00 87.38 88 PRO A N 1
ATOM 663 C CA . PRO A 1 88 ? 11.722 7.813 -34.844 1.00 87.38 88 PRO A CA 1
ATOM 664 C C . PRO A 1 88 ? 11.283 6.418 -34.389 1.00 87.38 88 PRO A C 1
ATOM 666 O O . PRO A 1 88 ? 10.392 6.328 -33.549 1.00 87.38 88 PRO A O 1
ATOM 669 N N . GLU A 1 89 ? 11.883 5.340 -34.902 1.00 83.38 89 GLU A N 1
ATOM 670 C CA . GLU A 1 89 ? 11.537 3.973 -34.483 1.00 83.38 89 GLU A CA 1
ATOM 671 C C . GLU A 1 89 ? 11.940 3.727 -33.026 1.00 83.38 89 GLU A C 1
ATOM 673 O O . GLU A 1 89 ? 11.091 3.342 -32.222 1.00 83.38 89 GLU A O 1
ATOM 678 N N . HIS A 1 90 ? 13.177 4.065 -32.649 1.00 86.88 90 HIS A N 1
ATOM 679 C CA . HIS A 1 90 ? 13.626 4.006 -31.253 1.00 86.88 90 HIS A CA 1
ATOM 680 C C . HIS A 1 90 ? 12.709 4.826 -30.334 1.00 86.88 90 HIS A C 1
ATOM 682 O O . HIS A 1 90 ? 12.267 4.352 -29.289 1.00 86.88 90 HIS A O 1
ATOM 688 N N . ARG A 1 91 ? 12.329 6.039 -30.754 1.00 85.94 91 ARG A N 1
ATOM 689 C CA . ARG A 1 91 ? 11.401 6.879 -29.989 1.00 85.94 91 ARG A CA 1
ATOM 690 C C . ARG A 1 91 ? 10.029 6.226 -29.821 1.00 85.94 91 ARG A C 1
ATOM 692 O O . ARG A 1 91 ? 9.507 6.252 -28.716 1.00 85.94 91 ARG A O 1
ATOM 699 N N . LYS A 1 92 ? 9.469 5.587 -30.856 1.00 84.75 92 LYS A N 1
ATOM 700 C CA . LYS A 1 92 ? 8.206 4.830 -30.733 1.00 84.75 92 LYS A CA 1
ATOM 701 C C . LYS A 1 92 ? 8.314 3.702 -29.711 1.00 84.75 92 LYS A C 1
ATOM 703 O O . LYS A 1 92 ? 7.347 3.438 -29.003 1.00 84.75 92 LYS A O 1
ATOM 708 N N . PHE A 1 93 ? 9.464 3.036 -29.635 1.00 85.44 93 PHE A N 1
ATOM 709 C CA . PHE A 1 93 ? 9.719 2.006 -28.632 1.00 85.44 93 PHE A CA 1
ATOM 710 C C . PHE A 1 93 ? 9.709 2.575 -27.207 1.00 85.44 93 PHE A C 1
ATOM 712 O O . PHE A 1 93 ? 9.006 2.039 -26.346 1.00 85.44 93 PHE A O 1
ATOM 719 N N . ILE A 1 94 ? 10.391 3.698 -26.976 1.00 85.81 94 ILE A N 1
ATOM 720 C CA . ILE A 1 94 ? 10.371 4.394 -25.681 1.00 85.81 94 ILE A CA 1
ATOM 721 C C . ILE A 1 94 ? 8.967 4.907 -25.346 1.00 85.81 94 ILE A C 1
ATOM 723 O O . ILE A 1 94 ? 8.445 4.619 -24.268 1.00 85.81 94 ILE A O 1
ATOM 727 N N . ASP A 1 95 ? 8.316 5.587 -26.289 1.00 82.56 95 ASP A N 1
ATOM 728 C CA . ASP A 1 95 ? 6.967 6.128 -26.124 1.00 82.56 95 ASP A CA 1
ATOM 729 C C . ASP A 1 95 ? 5.959 5.016 -25.802 1.00 82.56 95 ASP A C 1
ATOM 731 O O . ASP A 1 95 ? 5.082 5.215 -24.963 1.00 82.56 95 ASP A O 1
ATOM 735 N N . ALA A 1 96 ? 6.090 3.831 -26.407 1.00 82.06 96 ALA A N 1
ATOM 736 C CA . ALA A 1 96 ? 5.234 2.688 -26.101 1.00 82.06 96 ALA A CA 1
ATOM 737 C C . ALA A 1 96 ? 5.413 2.180 -24.663 1.00 82.06 96 ALA A C 1
ATOM 739 O O . ALA A 1 96 ? 4.434 1.759 -24.048 1.00 82.06 96 ALA A O 1
ATOM 740 N N . MET A 1 97 ? 6.632 2.227 -24.114 1.00 83.56 97 MET A N 1
ATOM 741 C CA . MET A 1 97 ? 6.871 1.885 -22.710 1.00 83.56 97 MET A CA 1
ATOM 742 C C . MET A 1 97 ? 6.295 2.947 -21.766 1.00 83.56 97 MET A C 1
ATOM 744 O O . MET A 1 97 ? 5.616 2.597 -20.803 1.00 83.56 97 MET A O 1
ATOM 748 N N . LEU A 1 98 ? 6.512 4.232 -22.061 1.00 80.94 98 LEU A N 1
ATOM 749 C CA . LEU A 1 98 ? 6.063 5.355 -21.226 1.00 80.94 98 LEU A CA 1
ATOM 750 C C . LEU A 1 98 ? 4.534 5.504 -21.179 1.00 80.94 98 LEU A C 1
ATOM 752 O O . LEU A 1 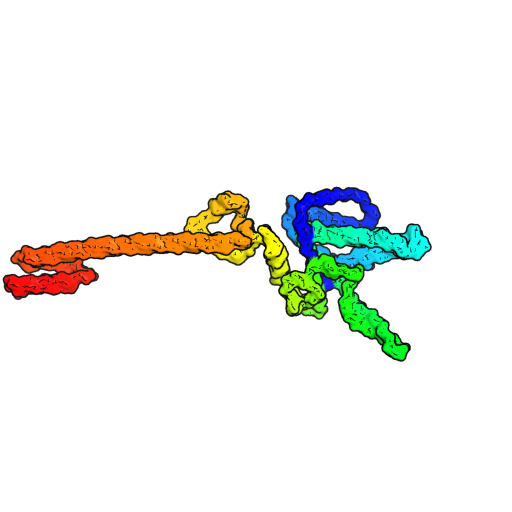98 ? 3.967 5.761 -20.115 1.00 80.94 98 LEU A O 1
ATOM 756 N N . HIS A 1 99 ? 3.862 5.326 -22.319 1.00 77.12 99 HIS A N 1
ATOM 757 C CA . HIS A 1 99 ? 2.399 5.423 -22.441 1.00 77.12 99 HIS A CA 1
ATOM 758 C C . HIS A 1 99 ? 1.678 4.102 -22.161 1.00 77.12 99 HIS A C 1
ATOM 760 O O . HIS A 1 99 ? 0.456 4.007 -22.310 1.00 77.12 99 HIS A O 1
ATOM 766 N N . SER A 1 100 ? 2.415 3.060 -21.784 1.00 75.81 100 SER A N 1
ATOM 767 C CA . SER A 1 100 ? 1.808 1.807 -21.364 1.00 75.81 100 SER A CA 1
ATOM 768 C C . SER A 1 100 ? 0.924 2.035 -20.138 1.00 75.81 100 SER A C 1
ATOM 770 O O . SER A 1 100 ? 1.163 2.944 -19.358 1.00 75.81 100 SER A O 1
ATOM 772 N N . SER A 1 101 ? -0.111 1.219 -19.941 1.00 69.12 101 SER A N 1
ATOM 773 C CA . SER A 1 101 ? -0.957 1.305 -18.740 1.00 69.12 101 SER A CA 1
ATOM 774 C C . SER A 1 101 ? -0.476 0.383 -17.611 1.00 69.12 101 SER A C 1
ATOM 776 O O . SER A 1 101 ? -1.052 0.387 -16.523 1.00 69.12 101 SER A O 1
ATOM 778 N N . ILE A 1 102 ? 0.551 -0.424 -17.875 1.00 74.75 102 ILE A N 1
ATOM 779 C CA . ILE A 1 102 ? 1.127 -1.417 -16.962 1.00 74.75 102 ILE A CA 1
ATOM 780 C C . ILE A 1 102 ? 2.492 -0.957 -16.451 1.00 74.75 102 ILE A C 1
ATOM 782 O O . ILE A 1 102 ? 3.164 -0.152 -17.096 1.00 74.75 102 ILE A O 1
ATOM 786 N N . ASN A 1 103 ? 2.913 -1.493 -15.308 1.00 81.75 103 ASN A N 1
ATOM 787 C CA . ASN A 1 103 ? 4.256 -1.248 -14.791 1.00 81.75 103 ASN A CA 1
ATOM 788 C C . ASN A 1 103 ? 5.269 -2.029 -15.630 1.00 81.75 103 ASN A C 1
ATOM 790 O O . ASN A 1 103 ? 5.064 -3.213 -15.903 1.00 81.75 103 ASN A O 1
ATOM 794 N N . ILE A 1 104 ? 6.360 -1.383 -16.036 1.00 84.56 104 ILE A N 1
ATOM 795 C CA . ILE A 1 104 ? 7.395 -2.023 -16.851 1.00 84.56 104 ILE A CA 1
ATOM 796 C C . ILE A 1 104 ? 8.721 -1.966 -16.103 1.00 84.56 104 ILE A C 1
ATOM 798 O O . ILE A 1 104 ? 9.200 -0.886 -15.753 1.00 84.56 104 ILE A O 1
ATOM 802 N N . ILE A 1 105 ? 9.306 -3.141 -15.884 1.00 87.81 105 ILE A N 1
ATOM 803 C CA . ILE A 1 105 ? 10.678 -3.309 -15.413 1.00 87.81 105 ILE A CA 1
ATOM 804 C C . ILE A 1 105 ? 11.514 -3.696 -16.622 1.00 87.81 105 ILE A C 1
ATOM 806 O O . ILE A 1 105 ? 11.183 -4.650 -17.319 1.00 87.81 105 ILE A O 1
ATOM 810 N N . VAL A 1 106 ? 12.595 -2.977 -16.879 1.00 89.38 106 VAL A N 1
ATOM 811 C CA . VAL A 1 106 ? 13.528 -3.304 -17.956 1.00 89.38 106 VAL A CA 1
ATOM 812 C C . VAL A 1 106 ? 14.893 -3.627 -17.383 1.00 89.38 106 VAL A C 1
ATOM 814 O O . VAL A 1 106 ? 15.310 -3.034 -16.388 1.00 89.38 106 VAL A O 1
ATOM 817 N N . THR A 1 107 ? 15.617 -4.528 -18.030 1.00 88.50 107 THR A N 1
ATOM 818 C CA . THR A 1 107 ? 17.036 -4.738 -17.753 1.00 88.50 107 THR A CA 1
ATOM 819 C C . THR A 1 107 ? 17.861 -4.272 -18.948 1.00 88.50 107 THR A C 1
ATOM 821 O O . THR A 1 107 ? 17.452 -4.351 -20.114 1.00 88.50 107 THR A O 1
ATOM 824 N N . MET A 1 108 ? 19.053 -3.771 -18.654 1.00 88.00 108 MET A N 1
ATOM 825 C CA . MET A 1 108 ? 20.058 -3.451 -19.656 1.00 88.00 108 MET A CA 1
ATOM 826 C C . MET A 1 108 ? 21.443 -3.850 -19.168 1.00 88.00 108 MET A C 1
ATOM 828 O O . MET A 1 108 ? 21.764 -3.787 -17.971 1.00 88.00 108 MET A O 1
ATOM 832 N N . ARG A 1 109 ? 22.264 -4.268 -20.126 1.00 85.31 109 ARG A N 1
ATOM 833 C CA . ARG A 1 109 ? 23.680 -4.544 -19.910 1.00 85.31 109 ARG A CA 1
ATOM 834 C C . ARG A 1 109 ? 24.431 -3.240 -19.677 1.00 85.31 109 ARG A C 1
ATOM 836 O O . ARG A 1 109 ? 24.133 -2.226 -20.306 1.00 85.31 109 ARG A O 1
ATOM 843 N N . SER A 1 110 ? 25.424 -3.290 -18.800 1.00 81.69 110 SER A N 1
ATOM 844 C CA . SER A 1 110 ? 26.398 -2.221 -18.610 1.00 81.69 110 SER A CA 1
ATOM 845 C C . SER A 1 110 ? 27.731 -2.600 -19.255 1.00 81.69 110 SER A C 1
ATOM 847 O O . SER A 1 110 ? 28.115 -3.770 -19.307 1.00 81.69 110 SER A O 1
ATOM 849 N N . LYS A 1 111 ? 28.444 -1.599 -19.762 1.00 79.75 111 LYS A N 1
ATOM 850 C CA . LYS A 1 111 ? 29.798 -1.709 -20.303 1.00 79.75 111 LYS A CA 1
ATOM 851 C C . LYS A 1 111 ? 30.689 -0.701 -19.585 1.00 79.75 111 LYS A C 1
ATOM 853 O O . LYS A 1 111 ? 30.230 0.382 -19.237 1.00 79.75 111 LYS A O 1
ATOM 858 N N . MET A 1 112 ? 31.959 -1.040 -19.362 1.00 70.69 112 MET A N 1
ATOM 859 C CA . MET A 1 112 ? 32.911 -0.066 -18.824 1.00 70.69 112 MET A CA 1
ATOM 860 C C . MET A 1 112 ? 33.122 1.078 -19.822 1.00 70.69 112 MET A C 1
ATOM 862 O O . MET A 1 112 ? 33.530 0.839 -20.962 1.00 70.69 112 MET A O 1
ATOM 866 N N . GLU A 1 113 ? 32.883 2.309 -19.378 1.00 68.81 113 GLU A N 1
ATOM 867 C CA . GLU A 1 113 ? 33.225 3.522 -20.112 1.00 68.81 113 GLU A CA 1
ATOM 868 C C . GLU A 1 113 ? 34.673 3.912 -19.805 1.00 68.81 113 GLU A C 1
ATOM 870 O O . GLU A 1 113 ? 35.112 3.944 -18.652 1.00 68.81 113 GLU A O 1
ATOM 875 N N . THR A 1 114 ? 35.441 4.182 -20.856 1.00 66.50 114 THR A N 1
ATOM 876 C CA . THR A 1 114 ? 36.831 4.625 -20.756 1.00 66.50 114 THR A CA 1
ATOM 877 C C . THR A 1 114 ? 36.985 5.937 -21.501 1.00 66.50 114 THR A C 1
ATOM 879 O O . THR A 1 114 ? 36.709 5.980 -22.701 1.00 66.50 114 THR A O 1
ATOM 882 N N . VAL A 1 115 ? 37.462 6.980 -20.831 1.00 65.56 115 VAL A N 1
ATOM 883 C CA . VAL A 1 115 ? 37.805 8.251 -21.479 1.00 65.56 115 VAL A CA 1
ATOM 884 C C . VAL A 1 115 ? 39.311 8.299 -21.670 1.00 65.56 115 VAL A C 1
ATOM 886 O O . VAL A 1 115 ? 40.087 7.852 -20.825 1.00 65.56 115 VAL A O 1
ATOM 889 N N . GLN A 1 116 ? 39.736 8.806 -22.821 1.00 62.84 116 GLN A N 1
ATOM 890 C CA . GLN A 1 116 ? 41.143 9.085 -23.074 1.00 62.84 116 GLN A CA 1
ATOM 891 C C . GLN A 1 116 ? 41.415 10.530 -22.666 1.00 62.84 116 GLN A C 1
ATOM 893 O O . GLN A 1 116 ? 41.109 11.452 -23.420 1.00 62.84 116 GLN A O 1
ATOM 898 N N . THR A 1 117 ? 41.971 10.727 -21.475 1.00 59.91 117 THR A N 1
ATOM 899 C CA . THR A 1 117 ? 42.401 12.049 -21.018 1.00 59.91 117 THR A CA 1
ATOM 900 C C . THR A 1 117 ? 43.812 12.301 -21.54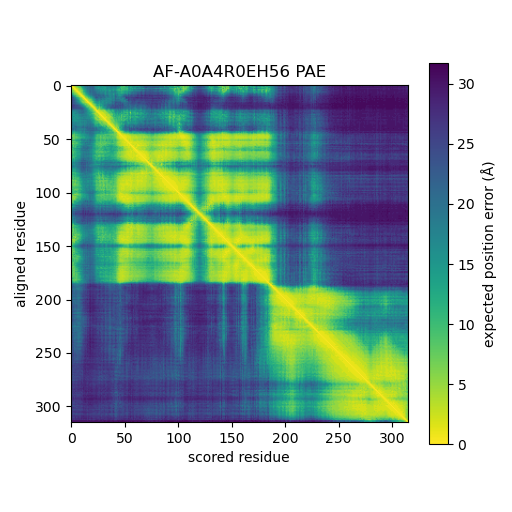7 1.00 59.91 117 THR A C 1
ATOM 902 O O . THR A 1 117 ? 44.692 11.437 -21.465 1.00 59.91 117 THR A O 1
ATOM 905 N N . ASN A 1 118 ? 44.027 13.468 -22.155 1.00 59.88 118 ASN A N 1
ATOM 906 C CA . ASN A 1 118 ? 45.332 13.866 -22.673 1.00 59.88 118 ASN A CA 1
ATOM 907 C C . ASN A 1 118 ? 46.004 14.776 -21.644 1.00 59.88 118 ASN A C 1
ATOM 909 O O . ASN A 1 118 ? 45.766 15.980 -21.632 1.00 59.88 118 ASN A O 1
ATOM 913 N N . ASP A 1 119 ? 46.805 14.179 -20.766 1.00 55.56 119 ASP A N 1
ATOM 914 C CA . ASP A 1 119 ? 47.554 14.904 -19.746 1.00 55.56 119 ASP A CA 1
ATOM 915 C C . ASP A 1 119 ? 48.998 15.067 -20.243 1.00 55.56 119 ASP A C 1
ATOM 917 O O . ASP A 1 119 ? 49.758 14.100 -20.351 1.00 55.56 119 ASP A O 1
ATOM 921 N N . GLY A 1 120 ? 49.349 16.276 -20.687 1.00 55.91 120 GLY A N 1
ATOM 922 C CA . GLY A 1 120 ? 50.719 16.615 -21.096 1.00 55.91 120 GLY A CA 1
ATOM 923 C C . GLY A 1 120 ? 51.298 15.813 -22.275 1.00 55.91 120 GLY A C 1
ATOM 924 O O . GLY A 1 120 ? 52.505 15.584 -22.320 1.00 55.91 120 GLY A O 1
ATOM 925 N N . GLY A 1 121 ? 50.472 15.365 -23.229 1.00 60.25 121 GLY A N 1
ATOM 926 C CA . GLY A 1 121 ? 50.931 14.711 -24.466 1.00 60.25 121 GLY A CA 1
ATOM 927 C C . GLY A 1 121 ? 51.049 13.183 -24.410 1.00 60.25 121 GLY A C 1
ATOM 928 O O . GLY A 1 121 ? 51.425 12.568 -25.411 1.00 60.25 121 GLY A O 1
ATOM 929 N N . LYS A 1 122 ? 50.688 12.541 -23.289 1.00 54.34 122 LYS A N 1
ATOM 930 C CA . LYS A 1 122 ? 50.519 11.081 -23.201 1.00 54.34 122 LYS A CA 1
ATOM 931 C C . LYS A 1 122 ? 49.037 10.741 -23.040 1.00 54.34 122 LYS A C 1
ATOM 933 O O . LYS A 1 122 ? 48.392 11.164 -22.087 1.00 54.34 122 LYS A O 1
ATOM 938 N N . LYS A 1 123 ? 48.496 9.940 -23.968 1.00 60.41 123 LYS A N 1
ATOM 939 C CA . LYS A 1 123 ? 47.116 9.435 -23.899 1.00 60.41 123 LYS A CA 1
ATOM 940 C C . LYS A 1 123 ? 46.983 8.475 -22.716 1.00 60.41 123 LYS A C 1
ATOM 942 O O . LYS A 1 123 ? 47.502 7.360 -22.776 1.00 60.41 123 LYS A O 1
ATOM 947 N N . LYS A 1 124 ? 46.286 8.891 -21.661 1.00 59.03 124 LYS A N 1
ATOM 948 C CA . LYS A 1 124 ? 45.965 8.045 -20.510 1.00 59.03 124 LYS A CA 1
ATOM 949 C C . LYS A 1 124 ? 44.507 7.610 -20.624 1.00 59.03 124 LYS A C 1
ATOM 951 O O . LYS A 1 124 ? 43.612 8.438 -20.748 1.00 59.03 124 LYS A O 1
ATOM 956 N N . VAL A 1 125 ? 44.275 6.300 -20.645 1.00 60.38 125 VAL A N 1
ATOM 957 C CA . VAL A 1 125 ? 42.922 5.730 -20.657 1.00 60.38 125 VAL A CA 1
ATOM 958 C C . VAL A 1 125 ? 42.462 5.614 -19.208 1.00 60.38 125 VAL A C 1
ATOM 960 O O . VAL A 1 125 ? 42.984 4.786 -18.462 1.00 60.38 125 VAL A O 1
ATOM 963 N N . GLU A 1 126 ? 41.510 6.443 -18.801 1.00 58.22 126 GLU A N 1
ATOM 964 C CA . GLU A 1 126 ? 40.901 6.396 -17.473 1.00 58.22 126 GLU A CA 1
ATOM 965 C C . GLU A 1 126 ? 39.530 5.718 -17.571 1.00 58.22 126 GLU A C 1
ATOM 967 O O . GLU A 1 126 ? 38.719 6.027 -18.444 1.00 58.22 126 GLU A O 1
ATOM 972 N N . LYS A 1 127 ? 39.288 4.725 -16.709 1.00 57.06 127 LYS A N 1
ATOM 973 C CA . LYS A 1 127 ? 37.998 4.027 -16.615 1.00 57.06 127 LYS A CA 1
ATOM 974 C C . LYS A 1 127 ? 37.043 4.928 -15.827 1.00 57.06 127 LYS A C 1
ATOM 976 O O . LYS A 1 127 ? 37.253 5.093 -14.631 1.00 57.06 127 LYS A O 1
ATOM 981 N N . LEU A 1 128 ? 36.040 5.514 -16.480 1.00 57.69 128 LEU A N 1
ATOM 982 C CA . LEU A 1 128 ? 35.120 6.466 -15.841 1.00 57.69 128 LEU A CA 1
ATOM 983 C C . LEU A 1 128 ? 33.947 5.810 -15.113 1.00 57.69 128 LEU A C 1
ATOM 985 O O . LEU A 1 128 ? 33.343 6.449 -14.259 1.00 57.69 128 LEU A O 1
ATOM 989 N N . GLY A 1 129 ? 33.642 4.543 -15.396 1.00 63.78 129 GLY A N 1
ATOM 990 C CA . GLY A 1 129 ? 32.583 3.827 -14.688 1.00 63.78 129 GLY A CA 1
ATOM 991 C C . GLY A 1 129 ? 31.870 2.801 -15.554 1.00 63.78 129 GLY A C 1
ATOM 992 O O . GLY A 1 129 ? 32.395 2.356 -16.577 1.00 63.78 129 GLY A O 1
ATOM 993 N N . LEU A 1 130 ? 30.679 2.403 -15.114 1.00 69.56 130 LEU A N 1
ATOM 994 C CA . LEU A 1 130 ? 29.757 1.553 -15.861 1.00 69.56 130 LEU A CA 1
ATOM 995 C C . LEU A 1 130 ? 28.735 2.442 -16.569 1.00 69.56 130 LEU A C 1
ATOM 997 O O . LEU A 1 130 ? 28.125 3.294 -15.936 1.00 69.56 130 LEU A O 1
ATOM 1001 N N . LYS A 1 131 ? 28.536 2.221 -17.867 1.00 79.81 131 LYS A N 1
ATOM 1002 C CA . LYS A 1 131 ? 27.528 2.908 -18.677 1.00 79.81 131 LYS A CA 1
ATOM 1003 C C . LYS A 1 131 ? 26.603 1.892 -19.327 1.00 79.81 131 LYS A C 1
ATOM 1005 O O . LYS A 1 131 ? 27.055 0.825 -19.750 1.00 79.81 131 LYS A O 1
ATOM 1010 N N . ALA A 1 132 ? 25.314 2.199 -19.404 1.00 83.00 132 ALA A N 1
ATOM 1011 C CA . ALA A 1 132 ? 24.349 1.341 -20.076 1.00 83.00 132 ALA A CA 1
ATOM 1012 C C . ALA A 1 132 ? 24.671 1.186 -21.574 1.00 83.00 132 ALA A C 1
ATOM 1014 O O . ALA A 1 132 ? 25.012 2.147 -22.263 1.00 83.00 132 ALA A O 1
ATOM 1015 N N . GLU A 1 133 ? 24.534 -0.031 -22.099 1.00 84.62 133 GLU A N 1
ATOM 1016 C CA . GLU A 1 133 ? 24.670 -0.322 -23.529 1.00 84.62 133 GLU A CA 1
ATOM 1017 C C . GLU A 1 133 ? 23.369 0.036 -24.270 1.00 84.62 133 GLU A C 1
ATOM 1019 O O . GLU A 1 133 ? 22.609 -0.837 -24.688 1.00 84.62 133 GLU A O 1
ATOM 1024 N N . GLN A 1 134 ? 23.085 1.334 -24.363 1.00 86.38 134 GLN A N 1
ATOM 1025 C CA . GLN A 1 134 ? 21.889 1.913 -24.982 1.00 86.38 134 GLN A CA 1
ATOM 1026 C C . GLN A 1 134 ? 22.175 3.345 -25.471 1.00 86.38 134 GLN A C 1
ATOM 1028 O O . GLN A 1 134 ? 23.299 3.843 -25.338 1.00 86.38 134 GLN A O 1
ATOM 1033 N N . ARG A 1 135 ? 21.175 4.012 -26.063 1.00 85.75 135 ARG A N 1
ATOM 1034 C CA . ARG A 1 135 ? 21.295 5.422 -26.457 1.00 85.75 135 ARG A CA 1
ATOM 1035 C C . ARG A 1 135 ? 21.589 6.314 -25.247 1.00 85.75 135 ARG A C 1
ATOM 1037 O O . ARG A 1 135 ? 20.994 6.155 -24.183 1.00 85.75 135 ARG A O 1
ATOM 1044 N N . ASP A 1 136 ? 22.477 7.285 -25.436 1.00 83.56 136 ASP A N 1
ATOM 1045 C CA . ASP A 1 136 ? 22.809 8.256 -24.395 1.00 83.56 136 ASP A CA 1
ATOM 1046 C C . ASP A 1 136 ? 21.556 9.019 -23.935 1.00 83.56 136 ASP A C 1
ATOM 1048 O O . ASP A 1 136 ? 20.737 9.445 -24.754 1.00 83.56 136 ASP A O 1
ATOM 1052 N N . GLY A 1 137 ? 21.392 9.145 -22.618 1.00 82.69 137 GLY A N 1
ATOM 1053 C CA . GLY A 1 137 ? 20.227 9.782 -22.005 1.00 82.69 137 GLY A CA 1
ATOM 1054 C C . GLY A 1 137 ? 19.004 8.880 -21.791 1.00 82.69 137 GLY A C 1
ATOM 1055 O O . GLY A 1 137 ? 18.015 9.361 -21.242 1.00 82.69 137 GLY A O 1
ATOM 1056 N N . ILE A 1 138 ? 19.057 7.584 -22.129 1.00 85.50 138 ILE A N 1
ATOM 1057 C CA . ILE A 1 138 ? 17.944 6.645 -21.879 1.00 85.50 138 ILE A CA 1
ATOM 1058 C C . ILE A 1 138 ? 17.519 6.602 -20.397 1.00 85.50 138 ILE A C 1
ATOM 1060 O O . ILE A 1 138 ? 16.349 6.429 -20.068 1.00 85.50 138 ILE A O 1
ATOM 1064 N N . GLU A 1 139 ? 18.463 6.828 -19.485 1.00 83.50 139 GLU A N 1
ATOM 1065 C CA . GLU A 1 139 ? 18.248 6.871 -18.037 1.00 83.50 139 GLU A CA 1
ATOM 1066 C C . GLU A 1 139 ? 17.241 7.957 -17.622 1.00 83.50 139 GLU A C 1
ATOM 1068 O O . GLU A 1 139 ? 16.552 7.833 -16.602 1.00 83.50 139 GLU A O 1
ATOM 1073 N N . TYR A 1 140 ? 17.102 9.023 -18.418 1.00 84.88 140 TYR A N 1
ATOM 1074 C CA . TYR A 1 140 ? 16.159 10.105 -18.145 1.00 84.88 140 TYR A CA 1
ATOM 1075 C C . TYR A 1 140 ? 14.695 9.694 -18.327 1.00 84.88 140 TYR A C 1
ATOM 1077 O O . TYR A 1 140 ? 13.844 10.249 -17.626 1.00 84.88 140 TYR A O 1
ATOM 1085 N N . GLU A 1 141 ? 14.432 8.667 -19.133 1.00 85.69 141 GLU A N 1
ATOM 1086 C CA . GLU A 1 141 ? 13.090 8.144 -19.411 1.00 85.69 141 GLU A CA 1
ATOM 1087 C C . GLU A 1 141 ? 12.552 7.262 -18.270 1.00 85.69 141 GLU A C 1
ATOM 1089 O O . GLU A 1 141 ? 11.346 7.093 -18.104 1.00 85.69 141 GLU A O 1
ATOM 1094 N N . PHE A 1 142 ? 13.434 6.732 -17.418 1.00 86.88 142 PHE A N 1
ATOM 1095 C CA . PHE A 1 142 ? 13.047 5.844 -16.319 1.00 86.88 142 PHE A CA 1
ATOM 1096 C C . PHE A 1 142 ? 12.763 6.591 -15.013 1.00 86.88 142 PHE A C 1
ATOM 1098 O O . PHE A 1 142 ? 13.324 7.650 -14.735 1.00 86.88 142 PHE A O 1
ATOM 1105 N N . THR A 1 143 ? 11.893 6.040 -14.166 1.00 86.38 143 THR A N 1
ATOM 1106 C CA . THR A 1 143 ? 11.608 6.606 -12.833 1.00 86.38 143 THR A CA 1
ATOM 1107 C C . THR A 1 143 ? 12.715 6.264 -11.841 1.00 86.38 143 THR A C 1
ATOM 1109 O O . THR A 1 143 ? 13.192 7.150 -11.131 1.00 86.38 143 THR A O 1
ATOM 1112 N N . THR A 1 144 ? 13.152 5.007 -11.856 1.00 88.38 144 THR A N 1
ATOM 1113 C CA . THR A 1 144 ? 14.237 4.491 -11.017 1.00 88.38 144 THR A CA 1
ATOM 1114 C C . THR A 1 144 ? 15.175 3.665 -11.880 1.00 88.38 144 THR A C 1
ATOM 1116 O O . THR A 1 144 ? 14.718 2.933 -12.758 1.00 88.38 144 THR A O 1
ATOM 1119 N N . VAL A 1 145 ? 16.471 3.803 -11.635 1.00 89.75 145 VAL A N 1
ATOM 1120 C CA . VAL A 1 145 ? 17.573 3.185 -12.367 1.00 89.75 145 VAL A CA 1
ATOM 1121 C C . VAL A 1 145 ? 18.543 2.628 -11.330 1.00 89.75 145 VAL A C 1
ATOM 1123 O O . VAL A 1 145 ? 19.140 3.388 -10.564 1.00 89.75 145 VAL A O 1
ATOM 1126 N N . LEU A 1 146 ? 18.668 1.303 -11.295 1.00 89.50 146 LEU A N 1
ATOM 1127 C CA . LEU A 1 146 ? 19.473 0.571 -10.322 1.00 89.50 146 LEU A CA 1
ATOM 1128 C C . LEU A 1 146 ? 20.630 -0.142 -11.017 1.00 89.50 146 LEU A C 1
ATOM 1130 O O . LEU A 1 146 ? 20.421 -0.986 -11.895 1.00 89.50 146 LEU A O 1
ATOM 1134 N N . ASP A 1 147 ? 21.846 0.138 -10.579 1.00 87.94 147 ASP A N 1
ATOM 1135 C CA . ASP A 1 147 ? 23.028 -0.628 -10.935 1.00 87.94 147 ASP A CA 1
ATOM 1136 C C . ASP A 1 147 ? 23.225 -1.776 -9.957 1.00 87.94 147 ASP A C 1
ATOM 1138 O O . ASP A 1 147 ? 23.245 -1.596 -8.743 1.00 87.94 147 ASP A O 1
ATOM 1142 N N . ILE A 1 148 ? 23.335 -2.982 -10.509 1.00 86.62 148 ILE A N 1
ATOM 1143 C CA . ILE A 1 148 ? 23.465 -4.207 -9.724 1.00 86.62 148 ILE A CA 1
ATOM 1144 C C . ILE A 1 148 ? 24.936 -4.593 -9.686 1.00 86.62 148 ILE A C 1
ATOM 1146 O O . ILE A 1 148 ? 25.546 -4.796 -10.740 1.00 86.62 148 ILE A O 1
ATOM 1150 N N . THR A 1 149 ? 25.508 -4.683 -8.487 1.00 82.50 149 THR A N 1
ATOM 1151 C CA . THR A 1 149 ? 26.906 -5.086 -8.310 1.00 82.50 149 THR A CA 1
ATOM 1152 C C . THR A 1 149 ? 27.101 -6.571 -8.612 1.00 82.50 149 THR A C 1
ATOM 1154 O O . THR A 1 149 ? 26.224 -7.406 -8.377 1.00 82.50 149 THR A O 1
ATOM 1157 N N . HIS A 1 150 ? 28.277 -6.919 -9.143 1.00 73.88 150 HIS A N 1
ATOM 1158 C CA . HIS A 1 150 ? 28.635 -8.314 -9.386 1.00 73.88 150 HIS A CA 1
ATOM 1159 C C . HIS A 1 150 ? 28.850 -9.064 -8.064 1.00 73.88 150 HIS A C 1
ATOM 1161 O O . HIS A 1 150 ? 29.600 -8.604 -7.209 1.00 73.88 150 HIS A O 1
ATOM 1167 N N . GLY A 1 151 ? 28.221 -10.237 -7.930 1.00 69.06 151 GLY A N 1
ATOM 1168 C CA . GLY A 1 151 ? 28.376 -11.148 -6.790 1.00 69.06 151 GLY A CA 1
ATOM 1169 C C . GLY A 1 151 ? 27.186 -11.108 -5.835 1.00 69.06 151 GLY A C 1
ATOM 1170 O O . GLY A 1 151 ? 26.433 -12.076 -5.754 1.00 69.06 151 GLY A O 1
ATOM 1171 N N . ASP A 1 152 ? 26.980 -9.975 -5.168 1.00 75.62 152 ASP A N 1
ATOM 1172 C CA . ASP A 1 152 ? 26.066 -9.896 -4.019 1.00 75.62 152 ASP A CA 1
ATOM 1173 C C . ASP A 1 152 ? 24.656 -9.365 -4.350 1.00 75.62 152 ASP A C 1
ATOM 1175 O O . ASP A 1 152 ? 23.791 -9.308 -3.472 1.00 75.62 152 ASP A O 1
ATOM 1179 N N . ASN A 1 153 ? 24.390 -9.005 -5.614 1.00 80.50 153 ASN A N 1
ATOM 1180 C CA . ASN A 1 153 ? 23.120 -8.430 -6.088 1.00 80.50 153 ASN A CA 1
ATOM 1181 C C . ASN A 1 153 ? 22.682 -7.175 -5.309 1.00 80.50 153 ASN A C 1
ATOM 1183 O O . ASN A 1 153 ? 21.486 -6.962 -5.071 1.00 80.50 153 ASN A O 1
ATOM 1187 N N . TYR A 1 154 ? 23.641 -6.342 -4.900 1.00 86.56 154 TYR A N 1
ATOM 1188 C CA . TYR A 1 154 ? 23.323 -5.045 -4.312 1.00 86.56 154 TYR A CA 1
ATOM 1189 C C . TYR A 1 154 ? 22.889 -4.082 -5.406 1.00 86.56 154 TYR A C 1
ATOM 1191 O O . TYR A 1 154 ? 23.593 -3.908 -6.399 1.00 86.56 154 TYR A O 1
ATOM 1199 N N . ALA A 1 155 ? 21.736 -3.457 -5.200 1.00 86.81 155 ALA A N 1
ATOM 1200 C CA . ALA A 1 155 ? 21.258 -2.354 -6.004 1.00 86.81 155 ALA A CA 1
ATOM 1201 C C . ALA A 1 155 ? 21.823 -1.042 -5.474 1.00 86.81 155 ALA A C 1
ATOM 1203 O O . ALA A 1 155 ? 21.611 -0.679 -4.318 1.00 86.81 155 ALA A O 1
ATOM 1204 N N . ILE A 1 156 ? 22.500 -0.317 -6.350 1.00 86.56 156 ILE A N 1
ATOM 1205 C CA . ILE A 1 156 ? 22.930 1.059 -6.145 1.00 86.56 156 ILE A CA 1
ATOM 1206 C C . ILE A 1 156 ? 22.079 1.923 -7.072 1.00 86.56 156 ILE A C 1
ATOM 1208 O O . ILE A 1 156 ? 22.015 1.666 -8.272 1.00 86.56 156 ILE A O 1
ATOM 1212 N N . ALA A 1 157 ? 21.391 2.925 -6.533 1.00 86.75 157 ALA A N 1
ATOM 1213 C CA . ALA A 1 157 ? 20.581 3.814 -7.353 1.00 86.75 157 ALA A CA 1
ATOM 1214 C C . ALA A 1 157 ? 21.449 4.852 -8.069 1.00 86.75 157 ALA A C 1
ATOM 1216 O O . ALA A 1 157 ? 22.054 5.713 -7.434 1.00 86.75 157 ALA A O 1
ATOM 1217 N N . THR A 1 158 ? 21.447 4.802 -9.398 1.00 84.50 158 THR A N 1
ATOM 1218 C CA . THR A 1 158 ? 22.060 5.831 -10.258 1.00 84.50 158 THR A CA 1
ATOM 1219 C C . THR A 1 158 ? 21.085 6.984 -10.476 1.00 84.50 158 THR A C 1
ATOM 1221 O O . THR A 1 158 ? 21.465 8.152 -10.530 1.00 84.50 158 THR A O 1
ATOM 1224 N N . LYS A 1 159 ? 19.789 6.666 -10.505 1.00 84.56 159 LYS A N 1
ATOM 1225 C CA . LYS A 1 159 ? 18.696 7.635 -10.486 1.00 84.56 159 LYS A CA 1
ATOM 1226 C C . LYS A 1 159 ? 17.543 7.051 -9.691 1.00 84.56 159 LYS A C 1
ATOM 1228 O O . LYS A 1 159 ? 17.085 5.953 -9.992 1.00 84.56 159 LYS A O 1
ATOM 1233 N N . ASP A 1 160 ? 17.022 7.802 -8.732 1.00 84.94 160 ASP A N 1
ATOM 1234 C CA . ASP A 1 160 ? 15.824 7.403 -8.005 1.00 84.94 160 ASP A CA 1
ATOM 1235 C C . ASP A 1 160 ? 14.893 8.593 -7.780 1.00 84.94 160 ASP A C 1
ATOM 1237 O O . ASP A 1 160 ? 15.261 9.578 -7.143 1.00 84.94 160 ASP A O 1
ATOM 1241 N N . ARG A 1 161 ? 13.674 8.504 -8.318 1.00 81.00 161 ARG A N 1
ATOM 1242 C CA . ARG A 1 161 ? 12.591 9.459 -8.037 1.00 81.00 161 ARG A CA 1
ATOM 1243 C C . ARG A 1 161 ? 11.629 8.959 -6.958 1.00 81.00 161 ARG A C 1
ATOM 1245 O O . ARG A 1 161 ? 10.715 9.697 -6.598 1.00 81.00 161 ARG A O 1
ATOM 1252 N N . THR A 1 162 ? 11.794 7.730 -6.463 1.00 80.31 162 THR A N 1
ATOM 1253 C CA . THR A 1 162 ? 10.914 7.158 -5.436 1.00 80.31 162 THR A CA 1
ATOM 1254 C C . THR A 1 162 ? 11.387 7.474 -4.023 1.00 80.31 162 THR A C 1
ATOM 1256 O O . THR A 1 162 ? 10.571 7.473 -3.106 1.00 80.31 162 THR A O 1
ATOM 1259 N N . GLY A 1 163 ? 12.684 7.745 -3.842 1.00 82.12 163 GLY A N 1
ATOM 1260 C CA . GLY A 1 163 ? 13.304 7.937 -2.528 1.00 82.12 163 GLY A CA 1
ATOM 1261 C C . GLY A 1 163 ? 13.388 6.640 -1.718 1.00 82.12 163 GLY A C 1
ATOM 1262 O O . GLY A 1 163 ? 13.525 6.688 -0.500 1.00 82.12 163 GLY A O 1
ATOM 1263 N N . LEU A 1 164 ? 13.272 5.485 -2.382 1.00 82.81 164 LEU A N 1
ATOM 1264 C CA . LEU A 1 164 ? 13.270 4.169 -1.729 1.00 82.81 164 LEU A CA 1
ATOM 1265 C C . LEU A 1 164 ? 14.682 3.586 -1.634 1.00 82.81 164 LEU A C 1
ATOM 1267 O O . LEU A 1 164 ? 14.948 2.787 -0.741 1.00 82.81 164 LEU A O 1
ATOM 1271 N N . PHE A 1 165 ? 15.584 4.003 -2.525 1.00 85.69 165 PHE A N 1
ATOM 1272 C CA . PHE A 1 165 ? 16.922 3.433 -2.681 1.00 85.69 165 PHE A CA 1
ATOM 1273 C C 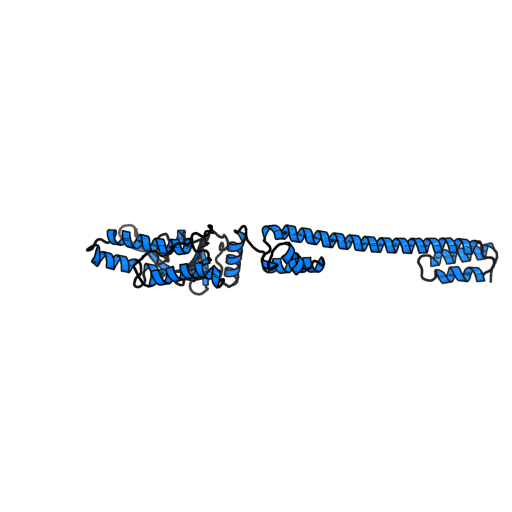. PHE A 1 165 ? 18.013 4.429 -2.273 1.00 85.69 165 PHE A C 1
ATOM 1275 O O . PHE A 1 165 ? 18.976 4.653 -3.003 1.00 85.69 165 PHE A O 1
ATOM 1282 N N . ILE A 1 166 ? 17.845 5.062 -1.106 1.00 81.31 166 ILE A N 1
ATOM 1283 C CA . ILE A 1 166 ? 18.803 6.051 -0.575 1.00 81.31 166 ILE A CA 1
ATOM 1284 C C . ILE A 1 166 ? 20.137 5.385 -0.216 1.00 81.31 166 ILE A C 1
ATOM 1286 O O . ILE A 1 166 ? 21.201 5.961 -0.427 1.00 81.31 166 ILE A O 1
ATOM 1290 N N . GLN A 1 167 ? 20.080 4.171 0.333 1.00 85.62 167 GLN A N 1
ATOM 1291 C CA . GLN A 1 167 ? 21.256 3.366 0.648 1.00 85.62 167 GLN A CA 1
ATOM 1292 C C . GLN A 1 167 ? 21.294 2.123 -0.244 1.00 85.62 167 GLN A C 1
ATOM 1294 O O . GLN A 1 167 ? 20.229 1.583 -0.558 1.00 85.62 167 GLN A O 1
ATOM 1299 N N . PRO A 1 168 ? 22.493 1.641 -0.625 1.00 85.94 168 PRO A N 1
ATOM 1300 C CA . PRO A 1 168 ? 22.622 0.380 -1.335 1.00 85.94 168 PRO A CA 1
ATOM 1301 C C . PRO A 1 168 ? 21.996 -0.765 -0.538 1.00 85.94 168 PRO A C 1
ATOM 1303 O O . PRO A 1 168 ? 22.401 -1.040 0.591 1.00 85.94 168 PRO A O 1
ATOM 1306 N N . GLU A 1 169 ? 21.032 -1.457 -1.137 1.00 87.31 169 GLU A N 1
ATOM 1307 C CA . GLU A 1 169 ? 20.381 -2.618 -0.532 1.00 87.31 169 GLU A CA 1
ATOM 1308 C C . GLU A 1 169 ? 20.436 -3.821 -1.471 1.00 87.31 169 GLU A C 1
ATOM 1310 O O . GLU A 1 169 ? 20.485 -3.690 -2.695 1.00 87.31 169 GLU A O 1
ATOM 1315 N N . ARG A 1 170 ? 20.431 -5.024 -0.898 1.00 88.94 170 ARG A N 1
ATOM 1316 C CA . ARG A 1 170 ? 20.353 -6.256 -1.680 1.00 88.94 170 ARG A CA 1
ATOM 1317 C C . ARG A 1 170 ? 18.942 -6.418 -2.235 1.00 88.94 170 ARG A C 1
ATOM 1319 O O . ARG A 1 170 ? 17.979 -6.399 -1.468 1.00 88.94 170 ARG A O 1
ATOM 1326 N N . ILE A 1 171 ? 18.822 -6.630 -3.547 1.00 86.69 171 ILE A N 1
ATOM 1327 C CA . ILE A 1 171 ? 17.510 -6.870 -4.158 1.00 86.69 171 ILE A CA 1
ATOM 1328 C C . ILE A 1 171 ? 16.917 -8.163 -3.603 1.00 86.69 171 ILE A C 1
ATOM 1330 O O . ILE A 1 171 ? 17.541 -9.226 -3.636 1.00 86.69 171 ILE A O 1
ATOM 1334 N N . SER A 1 172 ? 15.679 -8.062 -3.134 1.00 86.25 172 SER A N 1
ATOM 1335 C CA . SER A 1 172 ? 14.867 -9.186 -2.676 1.00 86.25 172 SER A CA 1
ATOM 1336 C C . SER A 1 172 ? 13.404 -8.989 -3.079 1.00 86.25 172 SER A C 1
ATOM 1338 O O . SER A 1 172 ? 13.029 -7.957 -3.636 1.00 86.25 172 SER A O 1
ATOM 1340 N N . GLU A 1 173 ? 12.551 -9.961 -2.762 1.00 83.62 173 GLU A N 1
ATOM 1341 C CA . GLU A 1 173 ? 11.100 -9.841 -2.944 1.00 83.62 173 GLU A CA 1
ATOM 1342 C C . GLU A 1 173 ? 10.522 -8.606 -2.227 1.00 83.62 173 GLU A C 1
ATOM 1344 O O . GLU A 1 173 ? 9.658 -7.913 -2.770 1.00 83.62 173 GLU A O 1
ATOM 1349 N N . GLN A 1 174 ? 11.070 -8.249 -1.059 1.00 82.81 174 GLN A N 1
ATOM 1350 C CA . GLN A 1 174 ? 10.651 -7.062 -0.307 1.00 82.81 174 GLN A CA 1
ATOM 1351 C C . GLN A 1 174 ? 10.847 -5.770 -1.105 1.00 82.81 174 GLN A C 1
ATOM 1353 O O . GLN A 1 174 ? 10.016 -4.867 -1.023 1.00 82.81 174 GLN A O 1
ATOM 1358 N N . THR A 1 175 ? 11.903 -5.685 -1.916 1.00 85.00 175 THR A N 1
ATOM 1359 C CA . THR A 1 175 ? 12.141 -4.541 -2.804 1.00 85.00 175 THR A CA 1
ATOM 1360 C C . THR A 1 175 ? 10.997 -4.376 -3.810 1.00 85.00 175 THR A C 1
ATOM 1362 O O . THR A 1 175 ? 10.529 -3.260 -4.042 1.00 85.00 175 THR A O 1
ATOM 1365 N N . GLY A 1 176 ? 10.484 -5.484 -4.356 1.00 81.69 176 GLY A N 1
ATOM 1366 C CA . GLY A 1 176 ? 9.316 -5.479 -5.241 1.00 81.69 176 GLY A CA 1
ATOM 1367 C C . GLY A 1 176 ? 8.044 -4.998 -4.536 1.00 81.69 176 GLY A C 1
ATOM 1368 O O . GLY A 1 176 ? 7.294 -4.196 -5.095 1.00 81.69 176 GLY A O 1
ATOM 1369 N N . ILE A 1 177 ? 7.838 -5.415 -3.284 1.00 80.69 177 ILE A N 1
ATOM 1370 C CA . ILE A 1 177 ? 6.708 -4.965 -2.456 1.00 80.69 177 ILE A CA 1
ATOM 1371 C C . ILE A 1 177 ? 6.792 -3.455 -2.195 1.00 80.69 177 ILE A C 1
ATOM 1373 O O . ILE A 1 177 ? 5.806 -2.753 -2.421 1.00 80.69 177 ILE A O 1
ATOM 1377 N N . LYS A 1 178 ? 7.963 -2.935 -1.794 1.00 82.06 178 LYS A N 1
ATOM 1378 C CA . LYS A 1 178 ? 8.189 -1.491 -1.573 1.00 82.06 178 LYS A CA 1
ATOM 1379 C C . LYS A 1 178 ? 7.862 -0.674 -2.827 1.00 82.06 178 LYS A C 1
ATOM 1381 O O . LYS A 1 178 ? 7.141 0.320 -2.755 1.00 82.06 178 LYS A O 1
ATOM 1386 N N . LEU A 1 179 ? 8.349 -1.121 -3.986 1.00 83.81 179 LEU A N 1
ATOM 1387 C CA . LEU A 1 179 ? 8.074 -0.485 -5.277 1.00 83.81 179 LEU A CA 1
ATOM 1388 C C . LEU A 1 179 ? 6.580 -0.507 -5.620 1.00 83.81 179 LEU A C 1
ATOM 1390 O O . LEU A 1 179 ? 6.028 0.514 -6.027 1.00 83.81 179 LEU A O 1
ATOM 1394 N N . SER A 1 180 ? 5.909 -1.644 -5.421 1.00 80.94 180 SER A N 1
ATOM 1395 C CA . SER A 1 180 ? 4.466 -1.768 -5.653 1.00 80.94 180 SER A CA 1
ATOM 1396 C C . SER A 1 180 ? 3.660 -0.845 -4.738 1.00 80.94 180 SER A C 1
ATOM 1398 O O . SER A 1 180 ? 2.716 -0.203 -5.192 1.00 80.94 180 SER A O 1
ATOM 1400 N N . GLN A 1 181 ? 4.034 -0.748 -3.462 1.00 77.25 181 GLN A N 1
ATOM 1401 C CA . GLN A 1 181 ? 3.390 0.147 -2.502 1.00 77.25 181 GLN A CA 1
ATOM 1402 C C . GLN A 1 181 ? 3.571 1.613 -2.893 1.00 77.25 181 GLN A C 1
ATOM 1404 O O . GLN A 1 181 ? 2.602 2.366 -2.872 1.00 77.25 181 GLN A O 1
ATOM 1409 N N . TRP A 1 182 ? 4.774 2.012 -3.308 1.00 80.75 182 TRP A N 1
ATOM 1410 C CA . TRP A 1 182 ? 5.040 3.377 -3.766 1.00 80.75 182 TRP A CA 1
ATOM 1411 C C . TRP A 1 182 ? 4.277 3.730 -5.050 1.00 80.75 182 TRP A C 1
ATOM 1413 O O . TRP A 1 182 ? 3.741 4.830 -5.188 1.00 80.75 182 TRP A O 1
ATOM 1423 N N . LEU A 1 183 ? 4.169 2.785 -5.989 1.00 75.88 183 LEU A N 1
ATOM 1424 C CA . LEU A 1 183 ? 3.375 2.974 -7.207 1.00 75.88 183 LEU A CA 1
ATOM 1425 C C . LEU A 1 183 ? 1.888 3.190 -6.894 1.00 75.88 183 LEU A C 1
ATOM 1427 O O . LEU A 1 183 ? 1.237 3.999 -7.565 1.00 75.88 183 LEU A O 1
ATOM 1431 N N . SER A 1 184 ? 1.368 2.499 -5.876 1.00 71.50 184 SER A N 1
ATOM 1432 C CA . SER A 1 184 ? -0.008 2.656 -5.401 1.00 71.50 184 SER A CA 1
ATOM 1433 C C . SER A 1 184 ? -0.206 3.937 -4.593 1.00 71.50 184 SER A C 1
ATOM 1435 O O . SER A 1 184 ? -1.194 4.626 -4.822 1.00 71.50 184 SER A O 1
ATOM 1437 N N . SER A 1 185 ? 0.732 4.314 -3.718 1.00 67.00 185 SER A N 1
ATOM 1438 C CA . SER A 1 185 ? 0.573 5.440 -2.781 1.00 67.00 185 SER A CA 1
ATOM 1439 C C . SER A 1 185 ? 0.404 6.799 -3.467 1.00 67.00 185 SER A C 1
ATOM 1441 O O . SER A 1 185 ? -0.244 7.693 -2.929 1.00 67.00 185 SER A O 1
ATOM 1443 N N . GLY A 1 186 ? 0.935 6.954 -4.682 1.00 58.12 186 GLY A N 1
ATOM 1444 C CA . GLY A 1 186 ? 0.777 8.159 -5.497 1.00 58.12 186 GLY A CA 1
ATOM 1445 C C . GLY A 1 186 ? -0.484 8.197 -6.370 1.00 58.12 186 GLY A C 1
ATOM 1446 O O . GLY A 1 186 ? -0.532 9.020 -7.288 1.00 58.12 186 GLY A O 1
ATOM 1447 N N . SER A 1 187 ? -1.449 7.288 -6.190 1.00 53.16 187 SER A N 1
ATOM 1448 C CA . SER A 1 187 ? -2.695 7.236 -6.965 1.00 53.16 187 SER A CA 1
ATOM 1449 C C . SER A 1 187 ? -3.885 7.700 -6.121 1.00 53.16 187 SER A C 1
ATOM 1451 O O . SER A 1 187 ? -4.071 7.237 -5.004 1.00 53.16 187 SER A O 1
ATOM 1453 N N . ALA A 1 188 ? -4.752 8.558 -6.671 1.00 49.31 188 ALA A N 1
ATOM 1454 C CA . ALA A 1 188 ? -6.041 8.907 -6.047 1.00 49.31 188 ALA A CA 1
ATOM 1455 C C . ALA A 1 188 ? -6.986 7.691 -5.874 1.00 49.31 188 ALA A C 1
ATOM 1457 O O . ALA A 1 188 ? -8.024 7.788 -5.225 1.00 49.31 188 ALA A O 1
ATOM 1458 N N . ASP A 1 189 ? -6.600 6.555 -6.460 1.00 53.28 189 ASP A N 1
ATOM 1459 C CA . ASP A 1 189 ? -7.287 5.266 -6.447 1.00 53.28 189 ASP A CA 1
ATOM 1460 C C . ASP A 1 189 ? -6.486 4.190 -5.688 1.00 53.28 189 ASP A C 1
ATOM 1462 O O . ASP A 1 189 ? -6.699 2.996 -5.885 1.00 53.28 189 ASP A O 1
ATOM 1466 N N . ALA A 1 190 ? -5.516 4.596 -4.857 1.00 60.59 190 ALA A N 1
ATOM 1467 C CA . ALA A 1 190 ? -4.777 3.679 -3.996 1.00 60.59 190 ALA A CA 1
ATOM 1468 C C . ALA A 1 190 ? -5.759 2.912 -3.107 1.00 60.59 190 ALA A C 1
ATOM 1470 O O . ALA A 1 190 ? -6.502 3.524 -2.334 1.00 60.59 190 ALA A O 1
ATOM 1471 N N . THR A 1 191 ? -5.766 1.588 -3.214 1.00 69.25 191 THR A N 1
ATOM 1472 C CA . THR A 1 191 ? -6.519 0.726 -2.311 1.00 69.25 191 THR A CA 1
ATOM 1473 C C . THR A 1 191 ? -5.685 0.351 -1.092 1.00 69.25 191 THR A C 1
ATOM 1475 O O . THR A 1 191 ? -4.456 0.457 -1.096 1.00 69.25 191 THR A O 1
ATOM 1478 N N . ILE A 1 192 ? -6.365 -0.034 -0.018 1.00 72.44 192 ILE A N 1
ATOM 1479 C CA . ILE A 1 192 ? -5.732 -0.416 1.244 1.00 72.44 192 ILE A CA 1
ATOM 1480 C C . ILE A 1 192 ? -4.826 -1.644 1.077 1.00 72.44 192 ILE A C 1
ATOM 1482 O O . ILE A 1 192 ? -5.092 -2.541 0.276 1.00 72.44 192 ILE A O 1
ATOM 1486 N N . ASN A 1 193 ? -3.725 -1.680 1.829 1.00 78.00 193 ASN A N 1
ATOM 1487 C CA . ASN A 1 193 ? -2.777 -2.794 1.791 1.00 78.00 193 ASN A CA 1
ATOM 1488 C C . ASN A 1 193 ? -3.263 -4.004 2.622 1.00 78.00 193 ASN A C 1
ATOM 1490 O O . ASN A 1 193 ? -4.214 -3.902 3.391 1.00 78.00 193 ASN A O 1
ATOM 1494 N N . GLY A 1 194 ? -2.580 -5.151 2.504 1.00 70.25 194 GLY A N 1
ATOM 1495 C CA . GLY A 1 194 ? -2.951 -6.390 3.207 1.00 70.25 194 GLY A CA 1
ATOM 1496 C C . GLY A 1 194 ? -3.075 -6.256 4.731 1.00 70.25 194 GLY A C 1
ATOM 1497 O O . GLY A 1 194 ? -4.017 -6.780 5.315 1.00 70.25 194 GLY A O 1
ATOM 1498 N N . ASN A 1 195 ? -2.183 -5.504 5.378 1.00 77.56 195 ASN A N 1
ATOM 1499 C CA . ASN A 1 195 ? -2.231 -5.310 6.831 1.00 77.56 195 ASN A CA 1
ATOM 1500 C C . ASN A 1 195 ? -3.408 -4.414 7.242 1.00 77.56 195 ASN A C 1
ATOM 1502 O O . ASN A 1 195 ? -4.062 -4.669 8.246 1.00 77.56 195 ASN A O 1
ATOM 1506 N N . GLN A 1 196 ? -3.700 -3.391 6.441 1.00 78.06 196 GLN A N 1
ATOM 1507 C CA . GLN A 1 196 ? -4.838 -2.495 6.641 1.00 78.06 196 GLN A CA 1
ATOM 1508 C C . GLN A 1 196 ? -6.174 -3.219 6.440 1.00 78.06 196 GLN A C 1
ATOM 1510 O O . GLN A 1 196 ? -7.130 -2.944 7.157 1.00 78.06 196 GLN A O 1
ATOM 1515 N N . ILE A 1 197 ? -6.242 -4.173 5.506 1.00 82.50 197 ILE A N 1
ATOM 1516 C CA . ILE A 1 197 ? -7.414 -5.044 5.324 1.00 82.50 197 ILE A CA 1
ATOM 1517 C C . ILE A 1 197 ? -7.685 -5.833 6.607 1.00 82.50 197 ILE A C 1
ATOM 1519 O O . ILE A 1 197 ? -8.809 -5.802 7.098 1.00 82.50 197 ILE A O 1
ATOM 1523 N N . LEU A 1 198 ? -6.652 -6.466 7.175 1.00 80.75 198 LEU A N 1
ATOM 1524 C CA . LEU A 1 198 ? -6.768 -7.233 8.420 1.00 80.75 198 LEU A CA 1
ATOM 1525 C C . LEU A 1 198 ? -7.199 -6.355 9.604 1.00 80.75 198 LEU A C 1
ATOM 1527 O O . LEU A 1 198 ? -8.045 -6.763 10.396 1.00 80.75 198 LEU A O 1
ATOM 1531 N N . GLU A 1 199 ? -6.648 -5.143 9.719 1.00 85.50 199 GLU A N 1
ATOM 1532 C CA . GLU A 1 199 ? -7.039 -4.189 10.765 1.00 85.50 199 GLU A CA 1
ATOM 1533 C C . GLU A 1 199 ? -8.516 -3.788 10.639 1.00 85.50 199 GLU A C 1
ATOM 1535 O O . GLU A 1 199 ? -9.255 -3.803 11.625 1.00 85.50 199 GLU A O 1
ATOM 1540 N N . LEU A 1 200 ? -8.962 -3.450 9.427 1.00 85.56 200 LEU A N 1
ATOM 1541 C CA . LEU A 1 200 ? -10.345 -3.053 9.184 1.00 85.56 200 LEU A CA 1
ATOM 1542 C C . LEU A 1 200 ? -11.316 -4.209 9.422 1.00 85.56 200 LEU A C 1
ATOM 1544 O O . LEU A 1 200 ? -12.361 -4.001 10.031 1.00 85.56 200 LEU A O 1
ATOM 1548 N N . GLU A 1 201 ? -10.968 -5.416 8.982 1.00 85.38 201 GLU A N 1
ATOM 1549 C CA . GLU A 1 201 ? -11.761 -6.623 9.214 1.00 85.38 201 GLU A CA 1
ATOM 1550 C C . GLU A 1 201 ? -11.929 -6.902 10.713 1.00 85.38 201 GLU A C 1
ATOM 1552 O O . GLU A 1 201 ? -13.057 -7.079 11.178 1.00 85.38 201 GLU A O 1
ATOM 1557 N N . ALA A 1 202 ? -10.843 -6.842 11.488 1.00 86.94 202 ALA A N 1
ATOM 1558 C CA . ALA A 1 202 ? -10.890 -7.028 12.937 1.00 86.94 202 ALA A CA 1
ATOM 1559 C C . ALA A 1 202 ? -11.809 -6.001 13.622 1.00 86.94 202 ALA A C 1
ATOM 1561 O O . ALA A 1 202 ? -12.675 -6.379 14.414 1.00 86.94 202 ALA A O 1
ATOM 1562 N N . LEU A 1 203 ? -11.686 -4.718 13.262 1.00 89.25 203 LEU A N 1
ATOM 1563 C CA . LEU A 1 203 ? -12.543 -3.655 13.798 1.00 89.25 203 LEU A CA 1
ATOM 1564 C C . LEU A 1 203 ? -14.016 -3.845 13.414 1.00 89.25 203 LEU A C 1
ATOM 1566 O O . LEU A 1 203 ? -14.909 -3.576 14.218 1.00 89.25 203 LEU A O 1
ATOM 1570 N N . MET A 1 204 ? -14.297 -4.295 12.189 1.00 88.12 204 MET A N 1
ATOM 1571 C CA . MET A 1 204 ? -15.669 -4.540 11.736 1.00 88.12 204 MET A CA 1
ATOM 1572 C C . MET A 1 204 ? -16.307 -5.713 12.480 1.00 88.12 204 MET A C 1
ATOM 1574 O O . MET A 1 204 ? -17.466 -5.601 12.882 1.00 88.12 204 MET A O 1
ATOM 1578 N N . ILE A 1 205 ? -15.555 -6.788 12.725 1.00 88.38 205 ILE A N 1
ATOM 1579 C CA . ILE A 1 205 ? -16.013 -7.936 13.518 1.00 88.38 205 ILE A CA 1
ATOM 1580 C C . ILE A 1 205 ? -16.315 -7.505 14.956 1.00 88.38 205 ILE A C 1
ATOM 1582 O O . ILE A 1 205 ? -17.398 -7.800 15.462 1.00 88.38 205 ILE A O 1
ATOM 1586 N N . GLU A 1 206 ? -15.413 -6.756 15.592 1.00 88.06 206 GLU A N 1
ATOM 1587 C CA . GLU A 1 206 ? -15.601 -6.250 16.959 1.00 88.06 206 GLU A CA 1
ATOM 1588 C C . GLU A 1 206 ? -16.823 -5.325 17.066 1.00 88.06 206 GLU A C 1
ATOM 1590 O O . GLU A 1 206 ? -17.634 -5.433 17.986 1.00 88.06 206 GLU A O 1
ATOM 1595 N N . ALA A 1 207 ? -17.027 -4.462 16.070 1.00 87.38 207 ALA A N 1
ATOM 1596 C CA . ALA A 1 207 ? -18.208 -3.611 15.998 1.00 87.38 207 ALA A CA 1
ATOM 1597 C C . ALA A 1 207 ? -19.503 -4.376 15.663 1.00 87.38 207 ALA A C 1
ATOM 1599 O O . ALA A 1 207 ? -20.592 -3.791 15.744 1.00 87.38 207 ALA A O 1
ATOM 1600 N N . GLY A 1 208 ? -19.424 -5.656 15.283 1.00 85.62 208 GLY A N 1
ATOM 1601 C CA . GLY A 1 208 ? -20.553 -6.460 14.810 1.00 85.62 208 GLY A CA 1
ATOM 1602 C C . GLY A 1 208 ? -21.121 -5.971 13.474 1.00 85.62 208 GLY A C 1
ATOM 1603 O O . GLY A 1 208 ? -22.330 -6.045 13.248 1.00 85.62 208 GLY A O 1
ATOM 1604 N N . ILE A 1 209 ? -20.275 -5.394 12.618 1.00 86.88 209 ILE A N 1
ATOM 1605 C CA . ILE A 1 209 ? -20.636 -4.917 11.282 1.00 86.88 209 ILE A CA 1
ATOM 1606 C C . ILE A 1 209 ? -20.438 -6.060 10.286 1.00 86.88 209 ILE A C 1
ATOM 1608 O O . ILE A 1 209 ? -19.347 -6.592 10.122 1.00 86.88 209 ILE A O 1
ATOM 1612 N N . ASP A 1 210 ? -21.509 -6.392 9.576 1.00 87.19 210 ASP A N 1
ATOM 1613 C CA . ASP A 1 210 ? -21.513 -7.367 8.487 1.00 87.19 210 ASP A CA 1
ATOM 1614 C C . ASP A 1 210 ? -20.741 -6.819 7.269 1.00 87.19 210 ASP A C 1
ATOM 1616 O O . ASP A 1 210 ? -21.091 -5.771 6.706 1.00 87.19 210 ASP A O 1
ATOM 1620 N N . ILE A 1 211 ? -19.665 -7.519 6.896 1.00 83.38 211 ILE A N 1
ATOM 1621 C CA . ILE A 1 211 ? -18.723 -7.108 5.847 1.00 83.38 211 ILE A CA 1
ATOM 1622 C C . ILE A 1 211 ? -19.405 -7.090 4.473 1.00 83.38 211 ILE A C 1
ATOM 1624 O O . ILE A 1 211 ? -19.265 -6.112 3.734 1.00 83.38 211 ILE A O 1
ATOM 1628 N N . ASP A 1 212 ? -20.209 -8.104 4.150 1.00 82.19 212 ASP A N 1
ATOM 1629 C CA . ASP A 1 212 ? -20.894 -8.212 2.856 1.00 82.19 212 ASP A CA 1
ATOM 1630 C C . ASP A 1 212 ? -21.904 -7.077 2.667 1.00 82.19 212 ASP A C 1
ATOM 1632 O O . ASP A 1 212 ? -21.986 -6.446 1.600 1.00 82.19 212 ASP A O 1
ATOM 1636 N N . LYS A 1 213 ? -22.642 -6.738 3.730 1.00 85.50 213 LYS A N 1
ATOM 1637 C CA . LYS A 1 213 ? -23.552 -5.582 3.719 1.00 85.50 213 LYS A CA 1
ATOM 1638 C C . LYS A 1 213 ? -22.800 -4.268 3.558 1.00 85.50 213 LYS A C 1
ATOM 1640 O O . LYS A 1 213 ? -23.274 -3.383 2.838 1.00 85.50 213 LYS A O 1
ATOM 1645 N N . TYR A 1 214 ? -21.646 -4.120 4.204 1.00 84.56 214 TYR A N 1
ATOM 1646 C CA . TYR A 1 214 ? -20.817 -2.924 4.074 1.00 84.56 214 TYR A CA 1
ATOM 1647 C C . TYR A 1 214 ? -20.301 -2.742 2.639 1.00 84.56 214 TYR A C 1
ATOM 1649 O O . TYR A 1 214 ? -20.466 -1.660 2.061 1.00 84.56 214 TYR A O 1
ATOM 1657 N N . CYS A 1 215 ? -19.756 -3.805 2.040 1.00 81.31 215 CYS A N 1
ATOM 1658 C CA . CYS A 1 215 ? -19.280 -3.811 0.657 1.00 81.31 215 CYS A CA 1
ATOM 1659 C C . CYS A 1 215 ? -20.412 -3.479 -0.323 1.00 81.31 215 CYS A C 1
ATOM 1661 O O . CYS A 1 215 ? -20.277 -2.560 -1.135 1.00 81.31 215 CYS A O 1
ATOM 1663 N N . THR A 1 216 ? -21.579 -4.109 -0.161 1.00 83.31 216 THR A N 1
ATOM 1664 C CA . THR A 1 216 ? -22.766 -3.847 -0.993 1.00 83.31 216 THR A CA 1
ATOM 1665 C C . THR A 1 216 ? -23.214 -2.386 -0.904 1.00 83.31 216 THR A C 1
ATOM 1667 O O . THR A 1 216 ? -23.437 -1.730 -1.923 1.00 83.31 216 THR A O 1
ATOM 1670 N N . LYS A 1 217 ? -23.297 -1.828 0.311 1.00 84.19 217 LYS A N 1
ATOM 1671 C CA . LYS A 1 217 ? -23.738 -0.441 0.537 1.00 84.19 217 LYS A CA 1
ATOM 1672 C C . LYS A 1 217 ? -22.801 0.582 -0.104 1.00 84.19 217 LYS A C 1
ATOM 1674 O O . LYS A 1 217 ? -23.260 1.624 -0.573 1.00 84.19 217 LYS A O 1
ATOM 1679 N N . ARG A 1 218 ? -21.498 0.299 -0.127 1.00 80.75 218 ARG A N 1
ATOM 1680 C CA . ARG A 1 218 ? -20.484 1.176 -0.730 1.00 80.75 218 ARG A CA 1
ATOM 1681 C C . ARG A 1 218 ? -20.162 0.850 -2.190 1.00 80.75 218 ARG A C 1
ATOM 1683 O O . ARG A 1 218 ? -19.316 1.531 -2.760 1.00 80.75 218 ARG A O 1
ATOM 1690 N N . LYS A 1 219 ? -20.870 -0.108 -2.804 1.00 81.75 219 LYS A N 1
ATOM 1691 C CA . LYS A 1 219 ? -20.635 -0.576 -4.183 1.00 81.75 219 LYS A CA 1
ATOM 1692 C C . LYS A 1 219 ? -19.196 -1.072 -4.397 1.00 81.75 219 LYS A C 1
ATOM 1694 O O . LYS A 1 219 ? -18.591 -0.788 -5.427 1.00 81.75 219 LYS A O 1
ATOM 1699 N N . LEU A 1 220 ? -18.655 -1.774 -3.404 1.00 79.56 220 LEU A N 1
ATOM 1700 C CA . LEU A 1 220 ? -17.344 -2.424 -3.446 1.00 79.56 220 LEU A CA 1
ATOM 1701 C C . LEU A 1 220 ? -17.543 -3.919 -3.713 1.00 79.56 220 LEU A C 1
ATOM 1703 O O . LEU A 1 220 ? -18.487 -4.502 -3.177 1.00 79.56 220 LEU A O 1
ATOM 1707 N N . ASN A 1 221 ? -16.666 -4.540 -4.508 1.00 74.50 221 ASN A N 1
ATOM 1708 C CA . ASN A 1 221 ? -16.727 -5.989 -4.733 1.00 74.50 221 ASN A CA 1
ATOM 1709 C C . ASN A 1 221 ? -16.082 -6.746 -3.569 1.00 74.50 221 ASN A C 1
ATOM 1711 O O . ASN A 1 221 ? -16.507 -7.846 -3.232 1.00 74.50 221 ASN A O 1
ATOM 1715 N N . SER A 1 222 ? -15.057 -6.151 -2.956 1.00 75.81 222 SER A N 1
ATOM 1716 C CA . SER A 1 222 ? -14.375 -6.686 -1.780 1.00 75.81 222 SER A CA 1
ATOM 1717 C C . SER A 1 222 ? -13.880 -5.562 -0.866 1.00 75.81 222 SER A C 1
ATOM 1719 O O . SER A 1 222 ? -13.764 -4.407 -1.280 1.00 75.81 222 SER A O 1
ATOM 1721 N N . LEU A 1 223 ? -13.540 -5.895 0.382 1.00 75.25 223 LEU A N 1
ATOM 1722 C CA . LEU A 1 223 ? -12.903 -4.969 1.327 1.00 75.25 223 LEU A CA 1
ATOM 1723 C C . LEU A 1 223 ? -11.572 -4.420 0.778 1.00 75.25 223 LEU A C 1
ATOM 1725 O O . LEU A 1 223 ? -11.179 -3.301 1.093 1.00 75.25 223 LEU A O 1
ATOM 1729 N N . GLN A 1 224 ? -10.916 -5.179 -0.104 1.00 72.56 224 GLN A N 1
ATOM 1730 C CA . GLN A 1 224 ? -9.681 -4.780 -0.783 1.00 72.56 224 GLN A CA 1
ATOM 1731 C C . GLN A 1 224 ? -9.861 -3.569 -1.706 1.00 72.56 224 GLN A C 1
ATOM 1733 O O . GLN A 1 224 ? -8.880 -2.912 -2.028 1.00 72.56 224 GLN A O 1
ATOM 1738 N N . ASP A 1 225 ? -11.092 -3.251 -2.112 1.00 74.31 225 ASP A N 1
ATOM 1739 C CA . ASP A 1 225 ? -11.391 -2.095 -2.964 1.00 74.31 225 ASP A CA 1
ATOM 1740 C C . ASP A 1 225 ? -11.523 -0.791 -2.155 1.00 74.31 225 ASP A C 1
ATOM 1742 O O . ASP A 1 225 ? -11.739 0.287 -2.719 1.00 74.31 225 ASP A O 1
ATOM 1746 N N . VAL A 1 226 ? -11.424 -0.854 -0.820 1.00 77.25 226 VAL A N 1
ATOM 1747 C CA . VAL A 1 226 ? -11.466 0.342 0.025 1.00 77.25 226 VAL A CA 1
ATOM 1748 C C . VAL A 1 226 ? -10.267 1.227 -0.302 1.00 77.25 226 VAL A C 1
ATOM 1750 O O . VAL A 1 226 ? -9.117 0.793 -0.303 1.00 77.25 226 VAL A O 1
ATOM 1753 N N . ARG A 1 227 ? -10.541 2.506 -0.569 1.00 78.31 227 ARG A N 1
ATOM 1754 C CA . ARG A 1 227 ? -9.505 3.494 -0.875 1.00 78.31 227 ARG A CA 1
ATOM 1755 C C . ARG A 1 227 ? -8.749 3.903 0.381 1.00 78.31 227 ARG A C 1
ATOM 1757 O O . ARG A 1 227 ? -9.356 4.203 1.409 1.00 78.31 227 ARG A O 1
ATOM 1764 N N . GLN A 1 228 ? -7.433 4.030 0.255 1.00 77.12 228 GLN A N 1
ATOM 1765 C CA . GLN A 1 228 ? -6.529 4.397 1.340 1.00 77.12 228 GLN A CA 1
ATOM 1766 C C . GLN A 1 228 ? -6.870 5.764 1.954 1.00 77.12 228 GLN A C 1
ATOM 1768 O O . GLN A 1 228 ? -6.765 5.935 3.161 1.00 77.12 228 GLN A O 1
ATOM 1773 N N . GLN A 1 229 ? -7.366 6.709 1.150 1.00 74.38 229 GLN A N 1
ATOM 1774 C CA . GLN A 1 229 ? -7.764 8.044 1.617 1.00 74.38 229 GLN A CA 1
ATOM 1775 C C . GLN A 1 229 ? -8.909 8.027 2.640 1.00 74.38 229 GLN A C 1
ATOM 1777 O O . GLN A 1 229 ? -9.000 8.925 3.465 1.00 74.38 229 GLN A O 1
ATOM 1782 N N . VAL A 1 230 ? -9.790 7.023 2.582 1.00 78.56 230 VAL A N 1
ATOM 1783 C CA . VAL A 1 230 ? -10.987 6.932 3.440 1.00 78.56 230 VAL A CA 1
ATOM 1784 C C . VAL A 1 230 ? -10.782 5.910 4.564 1.00 78.56 230 VAL A C 1
ATOM 1786 O O . VAL A 1 230 ? -11.646 5.735 5.423 1.00 78.56 230 VAL A O 1
ATOM 1789 N N . PHE A 1 231 ? -9.641 5.217 4.567 1.00 82.75 231 PHE A N 1
ATOM 1790 C CA . PHE A 1 231 ? -9.336 4.151 5.513 1.00 82.75 231 PHE A CA 1
ATOM 1791 C C . PHE A 1 231 ? -9.336 4.657 6.957 1.00 82.75 231 PHE A C 1
ATOM 1793 O O . PHE A 1 231 ? -10.099 4.155 7.777 1.00 82.75 231 PHE A O 1
ATOM 1800 N N . GLU A 1 232 ? -8.549 5.693 7.253 1.00 80.94 232 GLU A N 1
ATOM 1801 C CA . GLU A 1 232 ? -8.415 6.212 8.620 1.00 80.94 232 GLU A CA 1
ATOM 1802 C C . GLU A 1 232 ? -9.741 6.754 9.163 1.00 80.94 232 GLU A C 1
ATOM 1804 O O . GLU A 1 232 ? -10.117 6.460 10.298 1.00 80.94 232 GLU A O 1
ATOM 1809 N N . GLU A 1 233 ? -10.497 7.485 8.340 1.00 83.62 233 GLU A N 1
ATOM 1810 C CA . GLU A 1 233 ? -11.827 7.980 8.712 1.00 83.62 233 GLU A CA 1
ATOM 1811 C C . GLU A 1 233 ? -12.798 6.831 9.005 1.00 83.62 233 GLU A C 1
ATOM 1813 O O . GLU A 1 233 ? -13.559 6.888 9.974 1.00 83.62 233 GLU A O 1
ATOM 1818 N N . THR A 1 234 ? -12.746 5.766 8.200 1.00 85.19 234 THR A N 1
ATOM 1819 C CA . THR A 1 234 ? -13.579 4.573 8.389 1.00 85.19 234 THR A CA 1
ATOM 1820 C C . THR A 1 234 ? -13.219 3.863 9.692 1.00 85.19 234 THR A C 1
ATOM 1822 O O . THR A 1 234 ? -14.112 3.615 10.502 1.00 85.19 234 THR A O 1
ATOM 1825 N N . CYS A 1 235 ? -11.933 3.602 9.945 1.00 87.38 235 CYS A N 1
ATOM 1826 C CA . CYS A 1 235 ? -11.473 2.973 11.185 1.00 87.38 235 CYS A CA 1
ATOM 1827 C C . CYS A 1 235 ? -11.877 3.796 12.414 1.00 87.38 235 CYS A C 1
ATOM 1829 O O . CYS A 1 235 ? -12.427 3.255 13.371 1.00 87.38 235 CYS A O 1
ATOM 1831 N N . ASN A 1 236 ? -11.691 5.117 12.370 1.00 88.25 236 ASN A N 1
ATOM 1832 C CA . ASN A 1 236 ? -12.082 6.006 13.463 1.00 88.25 236 ASN A CA 1
ATOM 1833 C C . ASN A 1 236 ? -13.599 6.019 13.687 1.00 88.25 236 ASN A C 1
ATOM 1835 O O . ASN A 1 236 ? -14.057 6.042 14.829 1.00 88.25 236 ASN A O 1
ATOM 1839 N N . SER A 1 237 ? -14.394 5.965 12.616 1.00 88.25 237 SER A N 1
ATOM 1840 C CA . SER A 1 237 ? -15.849 5.851 12.733 1.00 88.25 237 SER A CA 1
ATOM 1841 C C . SER A 1 237 ? -16.278 4.531 13.374 1.00 88.25 237 SER A C 1
ATOM 1843 O O . SER A 1 237 ? -17.226 4.532 14.154 1.00 88.25 237 SER A O 1
ATOM 1845 N N . ILE A 1 238 ? -15.616 3.418 13.051 1.00 89.81 238 ILE A N 1
ATOM 1846 C CA . ILE A 1 238 ? -15.939 2.098 13.612 1.00 89.81 238 ILE A CA 1
ATOM 1847 C C . ILE A 1 238 ? -15.544 2.031 15.090 1.00 89.81 238 ILE A C 1
ATOM 1849 O O . ILE A 1 238 ? -16.351 1.596 15.909 1.00 89.81 238 ILE A O 1
ATOM 1853 N N . ARG A 1 239 ? -14.366 2.550 15.458 1.00 91.12 239 ARG A N 1
ATOM 1854 C CA . ARG A 1 239 ? -13.931 2.641 16.863 1.00 91.12 239 ARG A CA 1
ATOM 1855 C C . ARG A 1 239 ? -14.935 3.405 17.726 1.00 91.12 239 ARG A C 1
ATOM 1857 O O . ARG A 1 239 ? -15.309 2.924 18.787 1.00 91.12 239 ARG A O 1
ATOM 1864 N N . ARG A 1 240 ? -15.478 4.521 17.225 1.00 90.31 240 ARG A N 1
ATOM 1865 C CA . ARG A 1 240 ? -16.545 5.261 17.925 1.00 90.31 240 ARG A CA 1
ATOM 1866 C C . ARG A 1 240 ? -17.804 4.424 18.156 1.00 90.31 240 ARG A C 1
ATOM 1868 O O . ARG A 1 240 ? -18.432 4.559 19.198 1.00 90.31 240 ARG A O 1
ATOM 1875 N N . ILE A 1 241 ? -18.179 3.562 17.208 1.00 88.88 241 ILE A N 1
ATOM 1876 C CA . ILE A 1 241 ? -19.335 2.663 17.368 1.00 88.88 241 ILE A CA 1
ATOM 1877 C C . ILE A 1 241 ? -19.065 1.637 18.474 1.00 88.88 241 ILE A C 1
ATOM 1879 O O . ILE A 1 241 ? -19.955 1.365 19.279 1.00 88.88 241 ILE A O 1
ATOM 1883 N N . ILE A 1 242 ? -17.851 1.083 18.524 1.00 90.44 242 ILE A N 1
ATOM 1884 C CA . ILE A 1 242 ? -17.434 0.135 19.568 1.00 90.44 242 ILE A CA 1
ATOM 1885 C C . ILE A 1 242 ? -17.491 0.813 20.940 1.00 90.44 242 ILE A C 1
ATOM 1887 O O . ILE A 1 242 ? -18.129 0.295 21.855 1.00 90.44 242 ILE A O 1
ATOM 1891 N N . GLU A 1 243 ? -16.908 2.007 21.063 1.00 90.88 243 GLU A N 1
ATOM 1892 C CA . GLU A 1 243 ? -16.914 2.791 22.303 1.00 90.88 243 GLU A CA 1
ATOM 1893 C C . GLU A 1 243 ? -18.339 3.107 22.775 1.00 90.88 243 GLU A C 1
ATOM 1895 O O . GLU A 1 243 ? -18.660 2.906 23.944 1.00 90.88 243 GLU A O 1
ATOM 1900 N N . GLN A 1 244 ? -19.220 3.535 21.867 1.00 90.12 244 GLN A N 1
ATOM 1901 C CA . GLN A 1 244 ? -20.619 3.827 22.194 1.00 90.12 244 GLN A CA 1
ATOM 1902 C C . GLN A 1 244 ? -21.382 2.586 22.665 1.00 90.12 244 GLN A C 1
ATOM 1904 O O . GLN A 1 244 ? -22.141 2.660 23.633 1.00 90.12 244 GLN A O 1
ATOM 1909 N N . LYS A 1 245 ? -21.174 1.434 22.016 1.00 89.06 245 LYS A N 1
ATOM 1910 C CA . LYS A 1 245 ? -21.774 0.165 22.456 1.00 89.06 245 LYS A CA 1
ATOM 1911 C C . LYS A 1 245 ? -21.269 -0.241 23.839 1.00 89.06 245 LYS A C 1
ATOM 1913 O O . LYS A 1 245 ? -22.071 -0.632 24.682 1.00 89.06 245 LYS A O 1
ATOM 1918 N N . ALA A 1 246 ? -19.967 -0.116 24.088 1.00 88.19 246 ALA A N 1
ATOM 1919 C CA . ALA A 1 246 ? -19.378 -0.431 25.385 1.00 88.19 246 ALA A CA 1
ATOM 1920 C C . ALA A 1 246 ? -19.938 0.470 26.499 1.00 88.19 246 ALA A C 1
ATOM 1922 O O . ALA A 1 246 ? -20.304 -0.028 27.562 1.00 88.19 246 ALA A O 1
ATOM 1923 N N . GLN A 1 247 ? -20.069 1.775 26.240 1.00 89.31 247 GLN A N 1
ATOM 1924 C CA . GLN A 1 247 ? -20.649 2.732 27.188 1.00 89.31 247 GLN A CA 1
ATOM 1925 C C . GLN A 1 247 ? -22.116 2.417 27.495 1.00 89.31 247 GLN A C 1
ATOM 1927 O O . GLN A 1 247 ? -22.488 2.344 28.662 1.00 89.31 247 GLN A O 1
ATOM 1932 N N . SER A 1 248 ? -22.933 2.156 26.471 1.00 86.81 248 SER A N 1
ATOM 1933 C CA . SER A 1 248 ? -24.351 1.824 26.659 1.00 86.81 248 SER A CA 1
ATOM 1934 C C . SER A 1 248 ? -24.550 0.528 27.452 1.00 86.81 248 SER A C 1
ATOM 1936 O O . SER A 1 248 ? -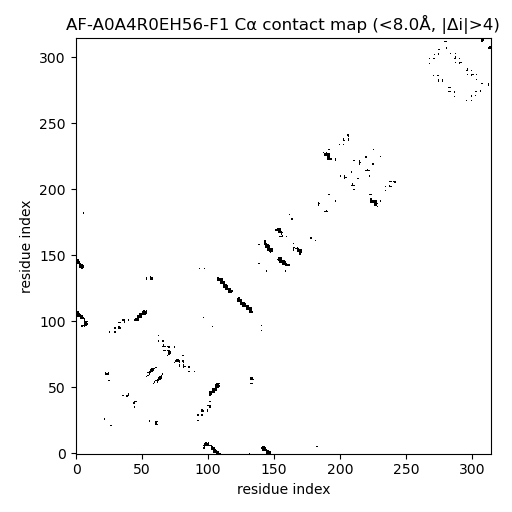25.425 0.468 28.320 1.00 86.81 248 SER A O 1
ATOM 1938 N N . ASN A 1 249 ? -23.713 -0.488 27.214 1.00 86.56 249 ASN A N 1
ATOM 1939 C CA . ASN A 1 249 ? -23.745 -1.724 27.994 1.00 86.56 249 ASN A CA 1
ATOM 1940 C C . ASN A 1 249 ? -23.378 -1.463 29.462 1.00 86.56 249 ASN A C 1
ATOM 1942 O O . ASN A 1 249 ? -24.110 -1.885 30.352 1.00 86.56 249 ASN A O 1
ATOM 1946 N N . GLN A 1 250 ? -22.307 -0.704 29.720 1.00 87.88 250 GLN A N 1
ATOM 1947 C CA . GLN A 1 250 ? -21.903 -0.346 31.085 1.00 87.88 250 GLN A CA 1
ATOM 1948 C C . GLN A 1 250 ? -22.959 0.490 31.818 1.00 87.88 250 GLN A C 1
ATOM 1950 O O . GLN A 1 250 ? -23.163 0.308 33.015 1.00 87.88 250 GLN A O 1
ATOM 1955 N N . GLU A 1 251 ? -23.619 1.425 31.135 1.00 90.31 251 GLU A N 1
ATOM 1956 C CA . GLU A 1 251 ? -24.714 2.207 31.718 1.00 90.31 251 GLU A CA 1
ATOM 1957 C C . GLU A 1 251 ? -25.910 1.324 32.066 1.00 90.31 251 GLU A C 1
ATOM 1959 O O . GLU A 1 251 ? -26.466 1.465 33.152 1.00 90.31 251 GLU A O 1
ATOM 1964 N N . SER A 1 252 ? -26.259 0.380 31.191 1.00 90.50 252 SER A N 1
ATOM 1965 C CA . SER A 1 252 ? -27.346 -0.575 31.434 1.00 90.50 252 SER A CA 1
ATOM 1966 C C . SER A 1 252 ? -27.037 -1.490 32.624 1.00 90.50 252 SER A C 1
ATOM 1968 O O . SER A 1 252 ? -27.889 -1.694 33.486 1.00 90.50 252 SER A O 1
ATOM 1970 N N . GLU A 1 253 ? -25.802 -1.991 32.723 1.00 91.06 253 GLU A N 1
ATOM 1971 C CA . GLU A 1 253 ? -25.335 -2.785 33.867 1.00 91.06 253 GLU A CA 1
ATOM 1972 C C . GLU A 1 253 ? -25.364 -1.975 35.170 1.00 91.06 253 GLU A C 1
ATOM 1974 O O . GLU A 1 253 ? -25.858 -2.459 36.189 1.00 91.06 253 GLU A O 1
ATOM 1979 N N . LYS A 1 254 ? -24.903 -0.718 35.140 1.00 92.56 254 LYS A N 1
ATOM 1980 C CA . LYS A 1 254 ? -24.957 0.181 36.302 1.00 92.56 254 LYS A CA 1
ATOM 1981 C C . LYS A 1 254 ? -26.387 0.501 36.719 1.00 92.56 254 LYS A C 1
ATOM 1983 O O . LYS A 1 254 ? -26.651 0.531 37.915 1.00 92.56 254 LYS A O 1
ATOM 1988 N N . GLN A 1 255 ? -27.295 0.736 35.772 1.00 93.25 255 GLN A N 1
ATOM 1989 C CA . GLN A 1 255 ? -28.709 0.975 36.071 1.00 93.25 255 GLN A CA 1
ATOM 1990 C C . GLN A 1 255 ? -29.340 -0.245 36.740 1.00 93.25 255 GLN A C 1
ATOM 1992 O O . GLN A 1 255 ? -29.974 -0.097 37.781 1.00 93.25 255 GLN A O 1
ATOM 1997 N N . LEU A 1 256 ? -29.096 -1.445 36.206 1.00 93.25 256 LEU A N 1
ATOM 1998 C CA . LEU A 1 256 ? -29.579 -2.687 36.808 1.00 93.25 256 LEU A CA 1
ATOM 1999 C C . LEU A 1 256 ? -29.025 -2.871 38.228 1.00 93.25 256 LEU A C 1
ATOM 2001 O O . LEU A 1 256 ? -29.754 -3.250 39.142 1.00 93.25 256 LEU A O 1
ATOM 2005 N N . GLN A 1 257 ? -27.741 -2.570 38.430 1.00 91.50 257 GLN A N 1
ATOM 2006 C CA . GLN A 1 257 ? -27.112 -2.675 39.741 1.00 91.50 257 GLN A CA 1
ATOM 2007 C C . GLN A 1 257 ? -27.651 -1.633 40.732 1.00 91.50 257 GLN A C 1
ATOM 2009 O O . GLN A 1 257 ? -27.900 -1.970 41.887 1.00 91.50 257 GLN A O 1
ATOM 2014 N N . GLN A 1 258 ? -27.894 -0.398 40.287 1.00 93.06 258 GLN A N 1
ATOM 2015 C CA . GLN A 1 258 ? -28.530 0.646 41.097 1.00 93.06 258 GLN A CA 1
ATOM 2016 C C . GLN A 1 258 ? -29.967 0.282 41.477 1.00 93.06 258 GLN A C 1
ATOM 2018 O O . GLN A 1 258 ? -30.370 0.512 42.614 1.00 93.06 258 GLN A O 1
ATOM 2023 N N . GLU A 1 259 ? -30.734 -0.303 40.558 1.00 93.75 259 GLU A N 1
ATOM 2024 C CA . GLU A 1 259 ? -32.097 -0.764 40.827 1.00 93.75 259 GLU A CA 1
ATOM 2025 C C . GLU A 1 259 ? -32.109 -1.902 41.857 1.00 93.75 259 GLU A C 1
ATOM 2027 O O . GLU A 1 259 ? -32.872 -1.855 42.822 1.00 93.75 259 GLU A O 1
ATOM 2032 N N . GLN A 1 260 ? -31.212 -2.883 41.715 1.00 90.94 260 GLN A N 1
ATOM 2033 C CA . GLN A 1 260 ? -31.043 -3.956 42.700 1.00 90.94 260 GLN A CA 1
ATOM 2034 C C . GLN A 1 260 ? -30.626 -3.420 44.074 1.00 90.94 260 GLN A C 1
ATOM 2036 O O . GLN A 1 260 ? -31.148 -3.866 45.096 1.00 90.94 260 GLN A O 1
ATOM 2041 N N . GLU A 1 261 ? -29.713 -2.448 44.116 1.00 91.75 261 GLU A N 1
ATOM 2042 C CA . GLU A 1 261 ? -29.272 -1.827 45.365 1.00 91.75 261 GLU A CA 1
ATOM 2043 C C . GLU A 1 261 ? -30.392 -1.009 46.025 1.00 91.75 261 GLU A C 1
ATOM 2045 O O . GLU A 1 261 ? -30.569 -1.084 47.241 1.00 91.75 261 GLU A O 1
ATOM 2050 N N . ALA A 1 262 ? -31.201 -0.294 45.239 1.00 93.50 262 ALA A N 1
ATOM 2051 C CA . ALA A 1 262 ? -32.360 0.444 45.736 1.00 93.50 262 ALA A CA 1
ATOM 2052 C C . ALA A 1 262 ? -33.447 -0.487 46.298 1.00 93.50 262 ALA A C 1
ATOM 2054 O O . ALA A 1 262 ? -34.043 -0.181 47.333 1.00 93.50 262 ALA A O 1
ATOM 2055 N N . LEU A 1 263 ? -33.688 -1.634 45.654 1.00 93.31 263 LEU A N 1
ATOM 2056 C CA . LEU A 1 263 ? -34.593 -2.666 46.169 1.00 93.31 263 LEU A CA 1
ATOM 2057 C C . LEU A 1 263 ? -34.080 -3.251 47.489 1.00 93.31 263 LEU A C 1
ATOM 2059 O O . LEU A 1 263 ? -34.848 -3.358 48.446 1.00 93.31 263 LEU A O 1
ATOM 2063 N N . LEU A 1 264 ? -32.784 -3.566 47.566 1.00 91.56 264 LEU A N 1
ATOM 2064 C CA . LEU A 1 264 ? -32.164 -4.084 48.784 1.00 91.56 264 LEU A CA 1
ATOM 2065 C C . LEU A 1 264 ? -32.249 -3.073 49.940 1.00 91.56 264 LEU A C 1
ATOM 2067 O O . LEU A 1 264 ? -32.545 -3.458 51.069 1.00 91.56 264 LEU A O 1
ATOM 2071 N N . GLU A 1 265 ? -32.038 -1.784 49.662 1.00 93.00 265 GLU A N 1
ATOM 2072 C CA . GLU A 1 265 ? -32.207 -0.708 50.644 1.00 93.00 265 GLU A CA 1
ATOM 2073 C C . GLU A 1 265 ? -33.672 -0.582 51.094 1.00 93.00 265 GLU A C 1
ATOM 2075 O O . GLU A 1 265 ? -33.946 -0.464 52.286 1.00 93.00 265 GLU A O 1
ATOM 2080 N N . ALA A 1 266 ? -34.637 -0.659 50.173 1.00 93.06 266 ALA A N 1
ATOM 2081 C CA . ALA A 1 266 ? -36.056 -0.613 50.526 1.00 93.06 266 ALA A CA 1
ATOM 2082 C C . ALA A 1 266 ? -36.464 -1.787 51.432 1.00 93.06 266 ALA A C 1
ATOM 2084 O O . ALA A 1 266 ? -37.224 -1.601 52.387 1.00 93.06 266 ALA A O 1
ATOM 2085 N N . ASP A 1 267 ? -35.953 -2.988 51.162 1.00 91.38 267 ASP A N 1
ATOM 2086 C CA . ASP A 1 267 ? -36.173 -4.156 52.014 1.00 91.38 267 ASP A CA 1
ATOM 2087 C C . ASP A 1 267 ? -35.478 -4.014 53.372 1.00 91.38 267 ASP A C 1
ATOM 2089 O O . ASP A 1 267 ? -36.059 -4.386 54.395 1.00 91.38 267 ASP A O 1
ATOM 2093 N N . TYR A 1 268 ? -34.286 -3.415 53.413 1.00 91.31 268 TYR A N 1
ATOM 2094 C CA . TYR A 1 268 ? -33.588 -3.104 54.662 1.00 91.31 268 TYR A CA 1
ATOM 2095 C C . TYR A 1 268 ? -34.411 -2.153 55.543 1.00 91.31 268 TYR A C 1
ATOM 2097 O O . TYR A 1 268 ? -34.627 -2.431 56.725 1.00 91.31 268 TYR A O 1
ATOM 2105 N N . GLN A 1 269 ? -34.973 -1.085 54.969 1.00 91.12 269 GLN A N 1
ATOM 2106 C CA . GLN A 1 269 ? -35.837 -0.156 55.707 1.00 91.12 269 GLN A CA 1
ATOM 2107 C C . GLN A 1 269 ? -37.106 -0.838 56.241 1.00 91.12 269 GLN A C 1
ATOM 2109 O O . GLN A 1 269 ? -37.489 -0.622 57.393 1.00 91.12 269 GLN A O 1
ATOM 2114 N N . LYS A 1 270 ? -37.746 -1.710 55.449 1.00 91.38 270 LYS A N 1
ATOM 2115 C CA . LYS A 1 270 ? -38.897 -2.505 55.922 1.00 91.38 270 LYS A CA 1
ATOM 2116 C C . LYS A 1 270 ? -38.515 -3.416 57.086 1.00 91.38 270 LYS A C 1
ATOM 2118 O O . LYS A 1 270 ? -39.289 -3.541 58.033 1.00 91.38 270 LYS A O 1
ATOM 2123 N N . ALA A 1 271 ? -37.340 -4.038 57.027 1.00 90.31 271 ALA A N 1
ATOM 2124 C CA . ALA A 1 271 ? -36.851 -4.906 58.089 1.00 90.31 271 ALA A CA 1
ATOM 2125 C C . ALA A 1 271 ? -36.599 -4.138 59.392 1.00 90.31 271 ALA A C 1
ATOM 2127 O O . ALA A 1 271 ? -36.995 -4.617 60.450 1.00 90.31 271 ALA A O 1
ATOM 2128 N N . LEU A 1 272 ? -36.048 -2.921 59.332 1.00 90.06 272 LEU A N 1
ATOM 2129 C CA . LEU A 1 272 ? -35.912 -2.065 60.517 1.00 90.06 272 LEU A CA 1
ATOM 2130 C C . LEU A 1 272 ? -37.265 -1.733 61.157 1.00 90.06 272 LEU A C 1
ATOM 2132 O O . LEU A 1 272 ? -37.398 -1.796 62.379 1.00 90.06 272 LEU A O 1
ATOM 2136 N N . VAL A 1 273 ? -38.281 -1.421 60.347 1.00 91.31 273 VAL A N 1
ATOM 2137 C CA . VAL A 1 273 ? -39.643 -1.179 60.850 1.00 91.31 273 VAL A CA 1
ATOM 2138 C C . VAL A 1 273 ? -40.217 -2.442 61.494 1.00 91.31 273 VAL A C 1
ATOM 2140 O O . VAL A 1 273 ? -40.776 -2.360 62.584 1.00 91.31 273 VAL A O 1
ATOM 2143 N N . ALA A 1 274 ? -40.040 -3.609 60.867 1.00 88.38 274 ALA A N 1
ATOM 2144 C CA . ALA A 1 274 ? -40.490 -4.889 61.415 1.00 88.38 274 ALA A CA 1
ATOM 2145 C C . ALA A 1 274 ? -39.805 -5.230 62.750 1.00 88.38 274 ALA A C 1
ATOM 2147 O O . ALA A 1 274 ? -40.458 -5.708 63.672 1.00 88.38 274 ALA A O 1
ATOM 2148 N N . ILE A 1 275 ? -38.511 -4.926 62.889 1.00 88.81 275 ILE A N 1
ATOM 2149 C CA . ILE A 1 275 ? -37.769 -5.085 64.148 1.00 88.81 275 ILE A CA 1
ATOM 2150 C C . ILE A 1 275 ? -38.336 -4.158 65.229 1.00 88.81 275 ILE A C 1
ATOM 2152 O O . ILE A 1 275 ? -38.521 -4.575 66.370 1.00 88.81 275 ILE A O 1
ATOM 2156 N N . GLN A 1 276 ? -38.6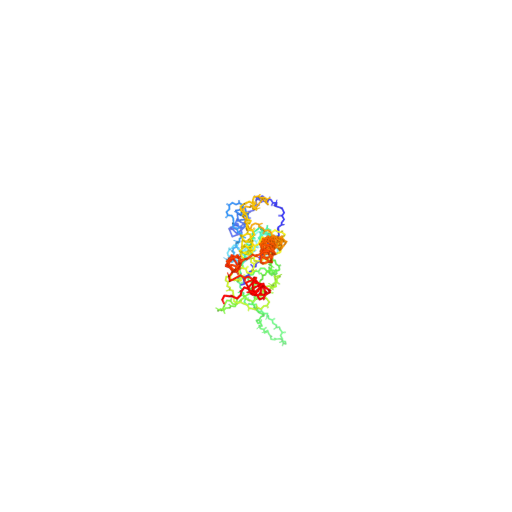60 -2.908 64.893 1.00 87.19 276 GLN A N 1
ATOM 2157 C CA . GLN A 1 276 ? -39.236 -1.964 65.857 1.00 87.19 276 GLN A CA 1
ATOM 2158 C C . GLN A 1 276 ? -40.625 -2.384 66.354 1.00 87.19 276 GLN A C 1
ATOM 2160 O O . GLN A 1 276 ? -40.940 -2.149 67.524 1.00 87.19 276 GLN A O 1
ATOM 2165 N N . THR A 1 277 ? -41.442 -2.992 65.491 1.00 88.06 277 THR A N 1
ATOM 2166 C CA . THR A 1 277 ? -42.818 -3.418 65.800 1.00 88.06 277 THR A CA 1
ATOM 2167 C C . THR A 1 277 ? -42.940 -4.865 66.275 1.00 88.06 277 THR A C 1
ATOM 2169 O O . THR A 1 277 ? -44.047 -5.283 66.622 1.00 88.06 277 THR A O 1
ATOM 2172 N N . ALA A 1 278 ? -41.834 -5.614 66.313 1.00 86.38 278 ALA A N 1
ATOM 2173 C CA . ALA A 1 278 ? -41.783 -6.968 66.851 1.00 86.38 278 ALA A CA 1
ATOM 2174 C C . ALA A 1 278 ? -42.384 -7.024 68.267 1.00 86.38 278 ALA A C 1
ATOM 2176 O O . ALA A 1 278 ? -42.302 -6.052 69.024 1.00 86.38 278 ALA A O 1
ATOM 2177 N N . GLN A 1 279 ? -42.982 -8.162 68.627 1.00 82.94 279 GLN A N 1
ATOM 2178 C CA . GLN A 1 279 ? -43.556 -8.395 69.962 1.00 82.94 279 GLN A CA 1
ATOM 2179 C C . GLN A 1 279 ? -42.906 -9.583 70.681 1.00 82.94 279 GLN A C 1
ATOM 2181 O O . GLN A 1 279 ? -43.127 -9.773 71.877 1.00 82.94 279 GLN A O 1
ATOM 2186 N N . SER A 1 280 ? -42.114 -10.383 69.965 1.00 79.19 280 SER A N 1
ATOM 2187 C CA . SER A 1 280 ? -41.427 -11.555 70.496 1.00 79.19 280 SER A CA 1
ATOM 2188 C C . SER A 1 280 ? -40.054 -11.760 69.851 1.00 79.19 280 SER A C 1
ATOM 2190 O O . SER A 1 280 ? -39.775 -11.271 68.756 1.00 79.19 280 SER A O 1
ATOM 2192 N N . THR A 1 281 ? -39.197 -12.546 70.505 1.00 78.12 281 THR A N 1
ATOM 2193 C CA . THR A 1 281 ? -37.864 -12.914 69.995 1.00 78.12 281 THR A CA 1
ATOM 2194 C C . THR A 1 281 ? -37.915 -13.686 68.675 1.00 78.12 281 THR A C 1
ATOM 2196 O O . THR A 1 281 ? -37.028 -13.528 67.841 1.00 78.12 281 THR A O 1
ATOM 2199 N N . ASN A 1 282 ? -38.972 -14.469 68.439 1.00 81.19 282 ASN A N 1
ATOM 2200 C CA . ASN A 1 282 ? -39.149 -15.219 67.193 1.00 81.19 282 ASN A CA 1
ATOM 2201 C C . ASN A 1 282 ? -39.395 -14.306 65.979 1.00 81.19 282 ASN A C 1
ATOM 2203 O O . ASN A 1 282 ? -39.023 -14.669 64.864 1.00 81.19 282 ASN A O 1
ATOM 2207 N N . ASP A 1 283 ? -39.966 -13.114 66.179 1.00 80.31 283 ASP A N 1
ATOM 2208 C CA . ASP A 1 283 ? -40.240 -12.162 65.093 1.00 80.31 283 ASP A CA 1
ATOM 2209 C C . ASP A 1 283 ? -38.949 -11.524 64.542 1.00 80.31 283 ASP A C 1
ATOM 2211 O O . ASP A 1 283 ? -38.903 -11.079 63.395 1.00 80.31 283 ASP A O 1
ATOM 2215 N N . LEU A 1 284 ? -37.872 -11.524 65.339 1.00 82.31 284 LEU A N 1
ATOM 2216 C CA . LEU A 1 284 ? -36.550 -11.002 64.968 1.00 82.31 284 LEU A CA 1
ATOM 2217 C C . LEU A 1 284 ? -35.718 -11.994 64.139 1.00 82.31 284 LEU A C 1
ATOM 2219 O O . LEU A 1 284 ? -34.734 -11.597 63.510 1.00 82.31 284 LEU A O 1
ATOM 2223 N N . GLN A 1 285 ? -36.123 -13.267 64.100 1.00 84.06 285 GLN A N 1
ATOM 2224 C CA . GLN A 1 285 ? -35.423 -14.323 63.368 1.00 84.06 285 GLN A CA 1
ATOM 2225 C C . GLN A 1 285 ? -35.499 -14.103 61.849 1.00 84.06 285 GLN A C 1
ATOM 2227 O O . GLN A 1 285 ? -34.500 -14.231 61.146 1.00 84.06 285 GLN A O 1
ATOM 2232 N N . TYR A 1 286 ? -36.670 -13.705 61.340 1.00 84.44 286 TYR A N 1
ATOM 2233 C CA . TYR A 1 286 ? -36.899 -13.513 59.905 1.00 84.44 286 TYR A CA 1
ATOM 2234 C C . TYR A 1 286 ? -36.030 -12.392 59.291 1.00 84.44 286 TYR A C 1
ATOM 2236 O O . TYR A 1 286 ? -35.360 -12.653 58.289 1.00 84.44 286 TYR A O 1
ATOM 2244 N N . PRO A 1 287 ? -35.955 -11.177 59.876 1.00 85.62 287 PRO A N 1
ATOM 2245 C CA . PRO A 1 287 ? -35.031 -10.142 59.411 1.00 85.62 287 PRO A CA 1
ATOM 2246 C C . PRO A 1 287 ? -33.559 -10.573 59.464 1.00 85.62 287 PRO A C 1
ATOM 2248 O O . PRO A 1 287 ? -32.812 -10.304 58.524 1.00 85.62 287 PRO A O 1
ATOM 2251 N N . ALA A 1 288 ? -33.139 -11.253 60.537 1.00 85.06 288 ALA A N 1
ATOM 2252 C CA . ALA A 1 288 ? -31.754 -11.690 60.711 1.00 85.06 288 ALA A CA 1
ATOM 2253 C C . ALA A 1 288 ? -31.336 -12.744 59.671 1.00 85.06 288 ALA A C 1
ATOM 2255 O O . ALA A 1 288 ? -30.232 -12.669 59.130 1.00 85.06 288 ALA A O 1
ATOM 2256 N N . ASP A 1 289 ? -32.225 -13.684 59.345 1.00 87.69 289 ASP A N 1
ATOM 2257 C CA . ASP A 1 289 ? -31.948 -14.728 58.357 1.00 87.69 289 ASP A CA 1
ATOM 2258 C C . ASP A 1 289 ? -31.997 -14.205 56.907 1.00 87.69 289 ASP A C 1
ATOM 2260 O O . ASP A 1 289 ? -31.186 -14.638 56.088 1.00 87.69 289 ASP A O 1
ATOM 2264 N N . TYR A 1 290 ? -32.875 -13.245 56.578 1.00 87.69 290 TYR A N 1
ATOM 2265 C CA . TYR A 1 290 ? -32.985 -12.677 55.220 1.00 87.69 290 TYR A CA 1
ATOM 2266 C C . TYR A 1 290 ? -31.734 -11.894 54.786 1.00 87.69 290 TYR A C 1
ATOM 2268 O O . TYR A 1 290 ? -31.334 -11.962 53.626 1.00 87.69 290 TYR A O 1
ATOM 2276 N N . PHE A 1 291 ? -31.094 -11.165 55.708 1.00 91.19 291 PHE A N 1
ATOM 2277 C CA . PHE A 1 291 ? -29.902 -10.353 55.412 1.00 91.19 291 PHE A CA 1
ATOM 2278 C C . PHE A 1 291 ? -28.570 -11.066 55.672 1.00 91.19 291 PHE A C 1
ATOM 2280 O O . PHE A 1 291 ? -27.514 -10.453 55.505 1.00 91.19 291 PHE A O 1
ATOM 2287 N N . LYS A 1 292 ? -28.588 -12.343 56.061 1.00 88.56 292 LYS A N 1
ATOM 2288 C CA . LYS A 1 292 ? -27.388 -13.115 56.399 1.00 88.56 292 LYS A CA 1
ATOM 2289 C C . LYS A 1 292 ? -26.425 -13.233 55.210 1.00 88.56 292 LYS A C 1
ATOM 2291 O O . LYS A 1 292 ? -26.813 -13.667 54.128 1.00 88.56 292 LYS A O 1
ATOM 2296 N N . GLY A 1 293 ? -25.160 -12.863 55.403 1.00 84.75 293 GLY A N 1
ATOM 2297 C CA . GLY A 1 293 ? -24.141 -12.796 54.351 1.00 84.75 293 GLY A CA 1
ATOM 2298 C C . GLY A 1 293 ? -24.291 -11.618 53.378 1.00 84.75 293 GLY A C 1
ATOM 2299 O O . GLY A 1 293 ? -23.568 -11.563 52.382 1.00 84.75 293 GLY A O 1
ATOM 2300 N N . GLY A 1 294 ? -25.227 -10.697 53.626 1.00 88.75 294 GLY A N 1
ATOM 2301 C CA . GLY A 1 294 ? -25.513 -9.542 52.775 1.00 88.75 294 GLY A CA 1
ATOM 2302 C C . GLY A 1 294 ? -24.901 -8.229 53.273 1.00 88.75 294 GLY A C 1
ATOM 2303 O O . GLY A 1 294 ? -24.365 -8.129 54.375 1.00 88.75 294 GLY A O 1
ATOM 2304 N N . LYS A 1 295 ? -25.039 -7.169 52.464 1.00 88.44 295 LYS A N 1
ATOM 2305 C CA . LYS A 1 295 ? -24.509 -5.819 52.754 1.00 88.44 295 LYS A CA 1
ATOM 2306 C C . LYS A 1 295 ? -24.990 -5.245 54.099 1.00 88.44 295 LYS A C 1
ATOM 2308 O O . LYS A 1 295 ? -24.236 -4.532 54.756 1.00 88.44 295 LYS A O 1
ATOM 2313 N N . TYR A 1 296 ? -26.222 -5.561 54.506 1.00 91.19 296 TYR A N 1
ATOM 2314 C CA . TYR A 1 296 ? -26.882 -4.994 55.691 1.00 91.19 296 TYR A CA 1
ATOM 2315 C C . TYR A 1 296 ? -26.892 -5.925 56.921 1.00 91.19 296 TYR A C 1
ATOM 2317 O O . TYR A 1 296 ? -27.461 -5.561 57.948 1.00 91.19 296 TYR A O 1
ATOM 2325 N N . GLU A 1 297 ? -26.243 -7.095 56.858 1.00 90.12 297 GLU A N 1
ATOM 2326 C CA . GLU A 1 297 ? -26.285 -8.129 57.911 1.00 90.12 297 GLU A CA 1
ATOM 2327 C C . GLU A 1 297 ? -25.979 -7.578 59.312 1.00 90.12 297 GLU A C 1
ATOM 2329 O O . GLU A 1 297 ? -26.797 -7.668 60.223 1.00 90.12 297 GLU A O 1
ATOM 2334 N N . GLN A 1 298 ? -24.810 -6.954 59.478 1.00 89.50 298 GLN A N 1
ATOM 2335 C CA . GLN A 1 298 ? -24.349 -6.445 60.775 1.00 89.50 298 GLN A CA 1
ATOM 2336 C C . GLN A 1 298 ? -25.269 -5.361 61.341 1.00 89.50 298 GLN A C 1
ATOM 2338 O O . GLN A 1 298 ? -25.450 -5.253 62.550 1.00 89.50 298 GLN A O 1
ATOM 2343 N N . GLN A 1 299 ? -25.867 -4.552 60.469 1.00 91.69 299 GLN A N 1
ATOM 2344 C CA . GLN A 1 299 ? -26.737 -3.451 60.875 1.00 91.69 299 GLN A CA 1
ATOM 2345 C C . GLN A 1 299 ? -28.085 -3.980 61.372 1.00 91.69 299 GLN A C 1
ATOM 2347 O O . GLN A 1 299 ? -28.579 -3.515 62.398 1.00 91.69 299 GLN A O 1
ATOM 2352 N N . ILE A 1 300 ? -28.626 -5.005 60.706 1.00 91.25 300 ILE A N 1
ATOM 2353 C CA . ILE A 1 300 ? -29.829 -5.714 61.150 1.00 91.25 300 ILE A CA 1
ATOM 2354 C C . ILE A 1 300 ? -29.582 -6.459 62.463 1.00 91.25 300 ILE A C 1
ATOM 2356 O O . ILE A 1 300 ? -30.377 -6.315 63.388 1.00 91.25 300 ILE A O 1
ATOM 2360 N N . LEU A 1 301 ? -28.469 -7.187 62.597 1.00 89.19 301 LEU A N 1
ATOM 2361 C CA . LEU A 1 301 ? -28.133 -7.893 63.841 1.00 89.19 301 LEU A CA 1
ATOM 2362 C C . LEU A 1 301 ? -28.015 -6.932 65.032 1.00 89.19 301 LEU A C 1
ATOM 2364 O O . LEU A 1 301 ? -28.584 -7.191 66.093 1.00 89.19 301 LEU A O 1
ATOM 2368 N N . ASN A 1 302 ? -27.350 -5.790 64.840 1.00 90.81 302 ASN A N 1
ATOM 2369 C CA . ASN A 1 302 ? -27.245 -4.754 65.867 1.00 90.81 302 ASN A CA 1
ATOM 2370 C C . ASN A 1 302 ? -28.615 -4.161 66.232 1.00 90.81 302 ASN A C 1
ATOM 2372 O O . ASN A 1 302 ? -28.881 -3.916 67.408 1.00 90.81 302 ASN A O 1
ATOM 2376 N N . ALA A 1 303 ? -29.493 -3.946 65.247 1.00 89.25 303 ALA A N 1
ATOM 2377 C CA . ALA A 1 303 ? -30.845 -3.442 65.484 1.00 89.25 303 ALA A CA 1
ATOM 2378 C C . ALA A 1 303 ? -31.710 -4.452 66.257 1.00 89.25 303 ALA A C 1
ATOM 2380 O O . ALA A 1 303 ? -32.405 -4.063 67.198 1.00 89.25 303 ALA A O 1
ATOM 2381 N N . CYS A 1 304 ? -31.632 -5.743 65.914 1.00 86.88 304 CYS A N 1
ATOM 2382 C CA . CYS A 1 304 ? -32.299 -6.814 66.656 1.00 86.88 304 CYS A CA 1
ATOM 2383 C C . CYS A 1 304 ? -31.805 -6.877 68.107 1.00 86.88 304 CYS A C 1
ATOM 2385 O O . CYS A 1 304 ? -32.626 -6.928 69.021 1.00 86.88 304 CYS A O 1
ATOM 2387 N N . GLN A 1 305 ? -30.486 -6.814 68.330 1.00 87.75 305 GLN A N 1
ATOM 2388 C CA . GLN A 1 305 ? -29.907 -6.825 69.677 1.00 87.75 305 GLN A CA 1
ATOM 2389 C C . GLN A 1 305 ? -30.382 -5.633 70.512 1.00 87.75 305 GLN A C 1
ATOM 2391 O O . GLN A 1 305 ? -30.882 -5.821 71.617 1.00 87.75 305 GLN A O 1
ATOM 2396 N N . ALA A 1 306 ? -30.322 -4.421 69.955 1.00 86.75 306 ALA A N 1
ATOM 2397 C CA . ALA A 1 306 ? -30.786 -3.221 70.644 1.00 86.75 306 ALA A CA 1
ATOM 2398 C C . ALA A 1 306 ? -32.276 -3.301 71.021 1.00 86.75 306 ALA A C 1
ATOM 2400 O O . ALA A 1 306 ? -32.668 -2.839 72.092 1.00 86.75 306 ALA A O 1
ATOM 2401 N N . LYS A 1 307 ? -33.113 -3.905 70.166 1.00 86.06 307 LYS A N 1
ATOM 2402 C CA . LYS A 1 307 ? -34.537 -4.105 70.460 1.00 86.06 307 LYS A CA 1
ATOM 2403 C C . LYS A 1 307 ? -34.759 -5.118 71.586 1.00 86.06 307 LYS A C 1
ATOM 2405 O O . LYS A 1 307 ? -35.572 -4.848 72.468 1.00 86.06 307 LYS A O 1
ATOM 2410 N N . MET A 1 308 ? -34.031 -6.238 71.589 1.00 84.88 308 MET A N 1
ATOM 2411 C CA . MET A 1 308 ? -34.087 -7.223 72.679 1.00 84.88 308 MET A CA 1
ATOM 2412 C C . MET A 1 308 ? -33.679 -6.605 74.020 1.00 84.88 308 MET A C 1
ATOM 2414 O O . MET A 1 308 ? -34.365 -6.812 75.022 1.00 84.88 308 MET A O 1
ATOM 2418 N N . ASP A 1 309 ? -32.618 -5.794 74.020 1.00 85.12 309 ASP A N 1
ATOM 2419 C CA . ASP A 1 309 ? -32.123 -5.109 75.217 1.00 85.12 309 ASP A CA 1
ATOM 2420 C C . ASP A 1 309 ? -33.142 -4.083 75.759 1.00 85.12 309 ASP A C 1
ATOM 2422 O O . ASP A 1 309 ? -33.292 -3.945 76.972 1.00 85.12 309 ASP A O 1
ATOM 2426 N N . MET A 1 310 ? -33.872 -3.379 74.880 1.00 83.00 310 MET A N 1
ATOM 2427 C CA . MET A 1 310 ? -34.887 -2.384 75.271 1.00 83.00 310 MET A CA 1
ATOM 2428 C C . MET A 1 310 ? -36.147 -2.998 75.889 1.00 83.00 310 MET A C 1
ATOM 2430 O O . MET A 1 310 ? -36.673 -2.457 76.859 1.00 83.00 310 MET A O 1
ATOM 2434 N N . GLU A 1 311 ? -36.648 -4.097 75.326 1.00 83.94 311 GLU A N 1
ATOM 2435 C CA . GLU A 1 311 ? -37.894 -4.739 75.778 1.00 83.94 311 GLU A CA 1
ATOM 2436 C C . GLU A 1 311 ? -37.660 -5.765 76.904 1.00 83.94 311 GLU A C 1
ATOM 2438 O O . GLU A 1 311 ? -38.604 -6.371 77.414 1.00 83.94 311 GLU A O 1
ATOM 2443 N N . GLY A 1 312 ? -36.400 -5.979 77.304 1.00 78.00 312 GLY A N 1
ATOM 2444 C CA . GLY A 1 312 ? -36.032 -6.963 78.323 1.00 78.00 312 GLY A CA 1
ATOM 2445 C C . GLY A 1 312 ? -36.246 -8.405 77.863 1.00 78.00 312 GLY A C 1
ATOM 2446 O O . GLY A 1 312 ? -36.431 -9.297 78.691 1.00 78.00 312 GLY A O 1
ATOM 2447 N N . TRP A 1 313 ? -36.230 -8.645 76.549 1.00 77.94 313 TRP A N 1
ATOM 2448 C CA . TRP A 1 313 ? -36.328 -9.975 75.951 1.00 77.94 313 TRP A CA 1
ATOM 2449 C C . TRP A 1 313 ? -34.977 -10.690 76.025 1.00 77.94 313 TRP A C 1
ATOM 2451 O O . TRP A 1 313 ? -34.385 -11.068 75.018 1.00 77.94 313 TRP A O 1
ATOM 2461 N N . SER A 1 314 ? -34.452 -10.847 77.233 1.00 62.81 314 SER A N 1
ATOM 2462 C CA . SER A 1 314 ? -33.350 -11.766 77.482 1.00 62.81 314 SER A CA 1
ATOM 2463 C C . SER A 1 314 ? -33.887 -13.195 77.419 1.00 62.81 314 SER A C 1
ATOM 2465 O O . SER A 1 314 ? -34.816 -13.528 78.161 1.00 62.81 314 SER A O 1
ATOM 2467 N N . GLY A 1 315 ? -33.314 -14.010 76.531 1.00 54.28 315 GLY A N 1
ATOM 2468 C CA . GLY A 1 315 ? -33.419 -15.470 76.610 1.00 54.28 315 GLY A CA 1
ATOM 2469 C C . GLY A 1 315 ? -32.816 -16.020 77.896 1.00 54.28 315 GLY A C 1
ATOM 2470 O O . GLY A 1 315 ? -31.865 -15.392 78.418 1.00 54.28 315 GLY A O 1
#

Sequence (315 aa):
MTCLVRPFRSPVSTIKPSSISSSIIFRTVLRSISVSSTRRAILGYTTVILDSITHEWSGVGGCLEMVDALGKGKFKGNTWGAWSEVTPEHRKFIDAMLHSSINIIVTMRSKMETVQTNDGGKKKVEKLGLKAEQRDGIEYEFTTVLDITHGDNYAIATKDRTGLFIQPERISEQTGIKLSQWLSSGSADATINGNQILELEALMIEAGIDIDKYCTKRKLNSLQDVRQQVFEETCNSIRRIIEQKAQSNQESEKQLQQEQEALLEADYQKALVAIQTAQSTNDLQYPADYFKGGKYEQQILNACQAKMDMEGWSG

Foldseek 3Di:
DKFKAQADDDPDDDDDDDDDDADPVLCVLLCVLSVVLVCCVPPVAAEDEAEACLCLDPNDRHLVVQLVVCCVPVVVNPSVVSCVVSVVSVVVSLVSQRNRNHMYMHDFDWDFDWDQDQDPNDTDTDGPGIDTSHDPPPNVSTQWDWDADPPQRWTATPHHNQPPPPDTDHDDVVVVVSVVQSSLVPDPQRFDDPVLLVLLVVLCVLLVHDQVVVCVVVVHPHSRSHHPVCSVVSSVVSVVSNVVVVVVVVVVVVVVVVVVVVVVVVVVVVLLVQLQPDDALVSLVVSQVVQVVHPCNVVSVVSNVVSCVVVVVDD

Organism: NCBI:txid2731247

Solvent-accessible surface area (backbone atoms only — not comparable to full-atom values): 17948 Å² total; per-residue (Å²): 62,43,32,35,37,74,42,62,89,66,85,87,76,85,79,76,91,75,88,83,92,71,52,71,62,60,48,51,51,52,47,48,52,53,49,45,49,60,34,34,80,75,73,64,61,58,67,49,77,44,87,53,59,27,43,58,34,76,27,91,72,6,49,54,49,48,30,51,52,33,7,65,55,86,42,70,65,37,54,71,66,19,45,70,63,46,51,58,53,55,47,50,55,52,51,53,57,46,64,23,84,38,38,38,38,38,30,36,53,65,42,79,40,68,46,74,47,73,62,94,85,47,82,41,78,43,76,77,44,76,38,68,54,56,67,90,70,59,74,72,75,37,47,32,33,28,42,59,48,87,91,74,44,32,32,38,57,82,40,66,74,80,75,81,56,84,61,75,42,65,73,49,73,65,55,56,52,53,50,53,51,55,64,34,71,78,38,103,77,21,47,45,50,75,69,53,46,54,51,50,50,52,49,30,56,73,53,68,49,60,62,69,60,52,25,57,76,70,74,36,95,43,78,63,64,42,41,46,90,53,43,65,62,48,52,54,54,44,51,52,53,38,52,50,50,52,49,53,50,52,51,51,53,50,50,54,51,51,51,53,50,52,51,52,51,54,52,50,52,52,38,54,53,50,51,72,68,46,89,53,77,73,59,47,49,59,54,46,61,73,30,57,96,43,98,55,26,71,60,48,47,51,51,46,51,54,46,31,67,72,73,64,60,72,130

Mean predicted aligned error: 17.38 Å

Secondary structure (DSSP, 8-state):
-EEEEPP---S------------HHHHHHHHHHHHHHHHHHHH---EEEES-THHHHHSTTSHHHHHHHHHHTTTTT-HHHHHHHHHHHHHHHHHHHHT-SSEEEEE--EEEEEEEEEETTEEEEEEEEEEESSSTTGGGG-SEEEEEPTTT-EEEEEEESSS--SS-EE--HHHHHHHHHHHHHTSTTPBPPHHHHHHHHHHHHHTT--HHHHHHHHT-SSGGG-BHHHHHHHHHHHHHHHHHHHHHHHHHHHHHHHHHHHHHHHHHHHHHHHHHH--SGGGGHHHHHHTTTSTTHHHHHHHHHHHHHHHT---